Protein 2XT0 (pdb70)

CATH classification: 3.40.50.1820

Solvent-accessible surface area: 11614 Å² total; per-residue (Å²): 129,134,74,41,108,8,70,85,114,85,14,79,137,25,31,100,15,114,40,57,51,42,66,29,126,48,4,95,62,6,126,57,2,35,0,2,23,1,7,46,33,70,155,130,21,162,34,13,0,1,1,3,2,0,6,1,1,1,2,0,0,1,4,61,0,6,58,14,0,41,90,39,45,0,22,0,0,1,1,0,5,0,0,0,0,32,0,0,0,0,35,74,30,63,36,3,41,5,11,6,0,17,138,0,3,20,8,0,1,77,53,29,158,16,128,116,0,0,0,0,0,0,13,3,1,0,5,0,0,0,1,0,3,50,74,76,88,128,6,8,56,15,0,0,0,0,0,0,10,18,5,26,1,123,42,28,25,190,28,12,63,74,54,76,62,102,2,80,118,18,98,72,7,68,0,0,117,23,0,80,190,30,5,49,76,20,72,111,57,17,18,58,0,0,46,4,0,12,57,12,66,88,17,16,0,0,0,55,84,0,4,50,26,6,0,24,73,78,144,65,99,7,0,98,54,0,74,87,0,73,61,27,0,43,85,123,9,95,19,66,10,20,1,0,0,0,25,99,5,108,29,7,0,47,100,28,0,36,145,12,74,145,26,4,114,69,8,60,130,31,60,74,14,123,58,0,3,26,8,0,0,2,42,0,74,67,0,0,136,31,0,8,75,65,33,72,97

Organism: NCBI:txid391625

B-factor: mean 26.25, std 8.81, range [11.9, 73.29]

Radius of gyration: 17.37 Å; Cα contacts (8 Å, |Δi|>4): 646; chains: 1; bounding box: 40×44×45 Å

Nearest PDB structures (foldseek):
  2xt0-assembly1_A  TM=1.003E+00  e=7.692E-64  Plesiocystis pacifica
  6f9o-assembly1_A  TM=9.388E-01  e=4.481E-32  Psychrobacter cryohalolentis K5
  4mj3-assembly1_A  TM=9.230E-01  e=2.215E-32  Mycolicibacterium rhodesiae JS60
  3qit-assembly1_A  TM=7.338E-01  e=8.865E-17  Moorena producens 19L
  1xqx-assembly1_A  TM=6.276E-01  e=3.244E-12  Thermoplasma acidophilum

Foldseek 3Di:
DDWDFFDPVLQPPAPLPPFDWDWDADQVPRHPWIKIKGKDADLPFPAEEEEEEDAAAFQSLLSLLVVLQRVVRYIYIGIGFALHDRIIHHQALVCDALCSRLSVVVSVCVVSVQQAHAYEYAAVSCCNVLLVCLVRVRHYQEYEDELYALQQQAFLDPVLVVVLVVLLVCLWDQQLVVVVVFWPPQDPSNSSSSCSQDPTSSSRSNNSNRSVRRRRHNPGPSNVSSVSSLCCQQPPDDHHYAYEFEAAEPGSGDVNVVVVQNSGPPYDDYDYDPNHYSSRSSVCNVVSVVSVVSVVD

InterPro domains:
  IPR000073 Alpha/beta hydrolase fold-1 [PF00561] (48-282)
  IPR000073 Alpha/beta hydrolase fold-1 [PR00111] (73-88)
  IPR000073 Alpha/beta hydrolase fold-1 [PR00111] (119-132)
  IPR000073 Alpha/beta hydrolase fold-1 [PR00111] (133-146)
  IPR000073 Alpha/beta hydrolase fold-1 [PR00111] (241-255)
  IPR000639 Epoxide hydrolase-like [PR00412] (53-71)
  IPR000639 Epoxide hydrolase-like [PR00412] (73-88)
  IPR000639 Epoxide hydrolase-like [PR00412] (119-132)
  IPR000639 Epoxide hydrolase-like [PR00412] (239-255)
  IPR000639 Epoxide hydrolase-like [PR00412] (273-295)
  IPR029058 Alpha/Beta hydrolase fold [G3DSA:3.40.50.1820] (1-296)
  IPR029058 Alpha/Beta hydrolase fold [SSF53474] (15-292)
  IPR050266 AB hydrolase superfamily [PTHR43798] (40-281)

Secondary structure (DSSP, 8-state):
--EE---GGGGSS-TT--PPPEEE---TT-TT--EEEEEES-TT-S-EEEEE--TT--GGGGTTTHHHHHHTT-EEEEEPPTTSTTS-EES-GGG--HHHHHHHHHHHHHHHT--SEEEEE-HHHHHHHTTHHHH-TTSEEEEEEES----SSS-S-HHHHHHHHHHHT-TT--HHHHHHHHSTT--HHHHHHHHTT-SSGGG-HHHHHGGGGS--STTSTTHHHHHHHHHHHHHT--S-EEEEEETT-SSSSHHHHHHHHHHSTT--PPEEETT--SSGGGG-HHHHHHHHHHTT-

Structure (mmCIF, N/CA/C/O backbone):
data_2XT0
#
_entry.id   2XT0
#
_cell.length_a   47.262
_cell.length_b   108.501
_cell.length_c   67.312
_cell.angle_alpha   90.00
_cell.angle_beta   90.00
_cell.angle_gamma   90.00
#
_symmetry.space_group_name_H-M   'P 21 21 2'
#
loop_
_entity.id
_entity.type
_entity.pdbx_description
1 polymer 'HALOALKANE DEHALOGENASE'
2 non-polymer 'SULFATE ION'
3 water water
#
loop_
_atom_site.group_PDB
_atom_site.id
_atom_site.type_symbol
_atom_site.label_atom_id
_atom_site.label_alt_id
_atom_site.label_comp_id
_atom_site.label_asym_id
_atom_site.label_entity_id
_atom_site.label_seq_id
_atom_site.pdbx_PDB_ins_code
_atom_site.Cartn_x
_atom_site.Cartn_y
_atom_site.Cartn_z
_atom_site.occupancy
_atom_site.B_iso_or_equiv
_atom_site.auth_seq_id
_atom_site.auth_comp_id
_atom_site.auth_asym_id
_atom_site.auth_atom_id
_atom_site.pdbx_PDB_model_num
ATOM 1 N N . MET A 1 1 ? 50.246 17.806 32.458 1.00 35.61 1 MET A N 1
ATOM 2 C CA . MET A 1 1 ? 48.860 18.118 32.869 1.00 33.68 1 MET A CA 1
ATOM 3 C C . MET A 1 1 ? 48.715 19.617 32.884 1.00 31.70 1 MET A C 1
ATOM 4 O O . MET A 1 1 ? 49.378 20.258 33.668 1.00 32.03 1 MET A O 1
ATOM 9 N N . GLU A 1 2 ? 47.859 20.145 32.007 1.00 29.17 2 GLU A N 1
ATOM 10 C CA . GLU A 1 2 ? 47.518 21.558 31.957 1.00 27.12 2 GLU A CA 1
ATOM 11 C C . GLU A 1 2 ? 46.827 22.049 33.191 1.00 23.65 2 GLU A C 1
ATOM 12 O O . GLU A 1 2 ? 45.918 21.403 33.699 1.00 22.33 2 GLU A O 1
ATOM 18 N N . PHE A 1 3 ? 47.183 23.242 33.673 1.00 21.53 3 PHE A N 1
ATOM 19 C CA . PHE A 1 3 ? 46.467 23.793 34.802 1.00 19.00 3 PHE A CA 1
ATOM 20 C C . PHE A 1 3 ? 46.521 25.307 34.918 1.00 17.04 3 PHE A C 1
ATOM 21 O O . PHE A 1 3 ? 47.356 25.969 34.362 1.00 17.31 3 PHE A O 1
ATOM 29 N N . VAL A 1 4 ? 45.584 25.865 35.653 1.00 18.98 4 VAL A N 1
ATOM 30 C CA . VAL A 1 4 ? 45.635 27.310 35.953 1.00 18.15 4 VAL A CA 1
ATOM 31 C C . VAL A 1 4 ? 45.758 27.480 37.471 1.00 17.42 4 VAL A C 1
ATOM 32 O O . VAL A 1 4 ? 45.402 26.614 38.265 1.00 17.87 4 VAL A O 1
ATOM 36 N N . ARG A 1 5 ? 46.261 28.620 37.848 1.00 17.81 5 ARG A N 1
ATOM 37 C CA . ARG A 1 5 ? 46.409 29.049 39.173 1.00 17.63 5 ARG A CA 1
ATOM 38 C C . ARG A 1 5 ? 45.654 30.379 39.388 1.00 18.27 5 ARG A C 1
ATOM 39 O O . ARG A 1 5 ? 45.967 31.452 38.718 1.00 18.43 5 ARG A O 1
ATOM 47 N N . THR A 1 6 ? 44.766 30.382 40.380 1.00 16.50 6 THR A N 1
ATOM 48 C CA . THR A 1 6 ? 44.082 31.626 40.768 1.00 16.50 6 THR A CA 1
ATOM 49 C C . THR A 1 6 ? 44.979 32.718 41.367 1.00 18.75 6 THR A C 1
ATOM 50 O O . THR A 1 6 ? 45.743 32.416 42.294 1.00 15.39 6 THR A O 1
ATOM 54 N N . PRO A 1 7 ? 44.930 33.972 40.799 1.00 19.13 7 PRO A N 1
ATOM 55 C CA . PRO A 1 7 ? 45.696 35.064 41.364 1.00 22.42 7 PRO A CA 1
ATOM 56 C C . PRO A 1 7 ? 45.442 35.281 42.853 1.00 23.29 7 PRO A C 1
ATOM 57 O O . PRO A 1 7 ? 44.310 35.146 43.300 1.00 24.62 7 PRO A O 1
ATOM 61 N N . ASP A 1 8 ? 46.494 35.609 43.602 1.00 25.99 8 ASP A N 1
ATOM 62 C CA . ASP A 1 8 ? 46.420 35.820 45.052 1.00 26.85 8 ASP A CA 1
ATOM 63 C C . ASP A 1 8 ? 45.548 36.964 45.493 1.00 27.41 8 ASP A C 1
ATOM 64 O O . ASP A 1 8 ? 44.889 36.880 46.543 1.00 27.65 8 ASP A O 1
ATOM 69 N N . ASP A 1 9 ? 45.482 38.002 44.693 1.00 28.51 9 ASP A N 1
ATOM 70 C CA . ASP A 1 9 ? 44.574 39.124 44.978 1.00 29.37 9 ASP A CA 1
ATOM 71 C C . ASP A 1 9 ? 43.094 38.733 45.077 1.00 29.07 9 ASP A C 1
ATOM 72 O O . ASP A 1 9 ? 42.353 39.476 45.693 1.00 27.89 9 ASP A O 1
ATOM 77 N N . ARG A 1 10 ? 42.673 37.576 44.511 1.00 27.21 10 ARG A N 1
ATOM 78 C CA . ARG A 1 10 ? 41.280 37.120 44.684 1.00 26.57 10 ARG A CA 1
ATOM 79 C C . ARG A 1 10 ? 40.944 36.762 46.147 1.00 25.89 10 ARG A C 1
ATOM 80 O O . ARG A 1 10 ? 39.763 36.754 46.555 1.00 24.94 10 ARG A O 1
ATOM 88 N N . PHE A 1 11 ? 41.974 36.448 46.923 1.00 25.35 11 PHE A N 1
ATOM 89 C CA . PHE A 1 11 ? 41.818 35.918 48.268 1.00 25.22 11 PHE A CA 1
ATOM 90 C C . PHE A 1 11 ? 42.122 36.982 49.339 1.00 28.17 11 PHE A C 1
ATOM 91 O O . PHE A 1 11 ? 42.307 36.620 50.504 1.00 27.83 11 PHE A O 1
ATOM 99 N N . ALA A 1 12 ? 42.182 38.261 48.946 1.00 31.13 12 ALA A N 1
ATOM 100 C CA . ALA A 1 12 ? 42.512 39.367 49.874 1.00 34.13 12 ALA A CA 1
ATOM 101 C C . ALA A 1 12 ? 41.420 39.601 50.910 1.00 36.94 12 ALA A C 1
ATOM 102 O O . ALA A 1 12 ? 41.716 39.761 52.126 1.00 39.84 12 ALA A O 1
ATOM 104 N N . ASP A 1 13 ? 40.162 39.647 50.489 1.00 37.71 13 ASP A N 1
ATOM 105 C CA . ASP A 1 13 ? 39.177 40.355 51.347 1.00 41.38 13 ASP A CA 1
ATOM 106 C C . ASP A 1 13 ? 38.441 39.533 52.406 1.00 39.31 13 ASP A C 1
ATOM 107 O O . ASP A 1 13 ? 37.431 40.024 52.956 1.00 40.99 13 ASP A O 1
ATOM 112 N N . LEU A 1 14 ? 38.924 38.332 52.748 1.00 35.74 14 LEU A N 1
ATOM 113 C CA . LEU A 1 14 ? 37.948 37.310 53.061 1.00 32.71 14 LEU A CA 1
ATOM 114 C C . LEU A 1 14 ? 37.432 37.372 54.472 1.00 31.30 14 LEU A C 1
ATOM 115 O O . LEU A 1 14 ? 38.240 37.516 55.380 1.00 31.37 14 LEU A O 1
ATOM 120 N N . PRO A 1 15 ? 36.084 37.322 54.653 1.00 28.56 15 PRO A N 1
ATOM 121 C CA . PRO A 1 15 ? 35.477 37.393 56.004 1.00 29.39 15 PRO A CA 1
ATOM 122 C C . PRO A 1 15 ? 35.814 36.211 56.879 1.00 27.89 15 PRO A C 1
ATOM 123 O O . PRO A 1 15 ? 35.575 35.071 56.489 1.00 25.17 15 PRO A O 1
ATOM 127 N N . ASP A 1 16 ? 36.331 36.507 58.068 1.00 27.81 16 ASP A N 1
ATOM 128 C CA . ASP A 1 16 ? 36.590 35.514 59.094 1.00 27.66 16 ASP A CA 1
ATOM 129 C C . ASP A 1 16 ? 37.597 34.441 58.601 1.00 26.49 16 ASP A C 1
ATOM 130 O O . ASP A 1 16 ? 37.557 33.305 59.054 1.00 24.92 16 ASP A O 1
ATOM 135 N N . PHE A 1 17 ? 38.517 34.825 57.716 1.00 26.01 17 PHE A N 1
ATOM 136 C CA . PHE A 1 17 ? 39.429 33.868 57.153 1.00 26.61 17 PHE A CA 1
ATOM 137 C C . PHE A 1 17 ? 40.757 34.531 56.926 1.00 29.07 17 PHE A C 1
ATOM 138 O O . PHE A 1 17 ? 41.164 34.713 55.807 1.00 30.23 17 PHE A O 1
ATOM 146 N N . PRO A 1 18 ? 41.445 34.858 58.010 1.00 30.81 18 PRO A N 1
ATOM 147 C CA . PRO A 1 18 ? 42.709 35.552 57.952 1.00 31.98 18 PRO A CA 1
ATOM 148 C C . PRO A 1 18 ? 43.913 34.543 57.806 1.00 31.85 18 PRO A C 1
ATOM 149 O O . PRO A 1 18 ? 45.033 34.975 57.496 1.00 32.37 18 PRO A O 1
ATOM 153 N N . TYR A 1 19 ? 43.643 33.248 57.958 1.00 28.70 19 TYR A N 1
ATOM 154 C CA . TYR A 1 19 ? 44.639 32.167 57.964 1.00 27.09 19 TYR A CA 1
ATOM 155 C C . TYR A 1 19 ? 45.606 32.208 56.802 1.00 27.07 19 TYR A C 1
ATOM 156 O O . TYR A 1 19 ? 45.186 32.255 55.607 1.00 27.62 19 TYR A O 1
ATOM 165 N N . ALA A 1 20 ? 46.889 32.218 57.170 1.00 24.73 20 ALA A N 1
ATOM 166 C CA . ALA A 1 20 ? 48.007 32.154 56.234 1.00 25.50 20 ALA A CA 1
ATOM 167 C C . ALA A 1 20 ? 47.939 30.935 55.329 1.00 23.49 20 ALA A C 1
ATOM 168 O O . ALA A 1 20 ? 47.545 29.875 55.750 1.00 22.99 20 ALA A O 1
ATOM 170 N N . PRO A 1 21 ? 48.244 31.100 54.037 1.00 22.81 21 PRO A N 1
ATOM 171 C CA . PRO A 1 21 ? 48.261 29.919 53.180 1.00 20.63 21 PRO A CA 1
ATOM 172 C C . PRO A 1 21 ? 49.479 29.067 53.401 1.00 21.01 21 PRO A C 1
ATOM 173 O O . PRO A 1 21 ? 50.556 29.597 53.650 1.00 21.73 21 PRO A O 1
ATOM 177 N N . HIS A 1 22 ? 49.331 27.765 53.255 1.00 20.58 22 HIS A N 1
ATOM 178 C CA . HIS A 1 22 ? 50.473 26.860 53.308 1.00 21.21 22 HIS A CA 1
ATOM 179 C C . HIS A 1 22 ? 50.400 26.075 52.029 1.00 20.87 22 HIS A C 1
ATOM 180 O O . HIS A 1 22 ? 49.276 25.791 51.562 1.00 19.55 22 HIS A O 1
ATOM 187 N N . TYR A 1 23 ? 51.528 25.709 51.441 1.00 20.42 23 TYR A N 1
ATOM 188 C CA . TYR A 1 23 ? 51.469 24.958 50.158 1.00 21.38 23 TYR A CA 1
ATOM 189 C C . TYR A 1 23 ? 52.364 23.758 50.093 1.00 23.04 23 TYR A C 1
ATOM 190 O O . TYR A 1 23 ? 53.410 23.732 50.734 1.00 22.98 23 TYR A O 1
ATOM 199 N N . LEU A 1 24 ? 51.968 22.770 49.301 1.00 24.49 24 LEU A N 1
ATOM 200 C CA . LEU A 1 24 ? 52.768 21.569 49.051 1.00 25.88 24 LEU A CA 1
ATOM 201 C C . LEU A 1 24 ? 52.955 21.495 47.556 1.00 28.01 24 LEU A C 1
ATOM 202 O O . LEU A 1 24 ? 52.019 21.718 46.837 1.00 24.65 24 LEU A O 1
ATOM 207 N N . GLU A 1 25 ? 54.159 21.114 47.138 1.00 30.06 25 GLU A N 1
ATOM 208 C CA . GLU A 1 25 ? 54.538 20.939 45.756 1.00 32.47 25 GLU A CA 1
ATOM 209 C C . GLU A 1 25 ? 55.182 19.569 45.655 1.00 34.12 25 GLU A C 1
ATOM 210 O O . GLU A 1 25 ? 55.518 18.954 46.698 1.00 35.88 25 GLU A O 1
ATOM 216 N N . GLY A 1 26 ? 55.245 19.024 44.438 1.00 34.21 26 GLY A N 1
ATOM 217 C CA . GLY A 1 26 ? 55.916 17.761 44.199 1.00 35.49 26 GLY A CA 1
ATOM 218 C C . GLY A 1 26 ? 55.241 16.548 44.742 1.00 35.63 26 GLY A C 1
ATOM 219 O O . GLY A 1 26 ? 55.885 15.510 44.885 1.00 39.17 26 GLY A O 1
ATOM 220 N N . LEU A 1 27 ? 53.941 16.631 45.031 1.00 33.81 27 LEU A N 1
ATOM 221 C CA . LEU A 1 27 ? 53.225 15.457 45.476 1.00 33.50 27 LEU A CA 1
ATOM 222 C C . LEU A 1 27 ? 53.360 14.321 44.411 1.00 33.97 27 LEU A C 1
ATOM 223 O O . LEU A 1 27 ? 53.203 14.542 43.201 1.00 31.75 27 LEU A O 1
ATOM 228 N N . PRO A 1 28 ? 53.672 13.109 44.875 1.00 35.40 28 PRO A N 1
ATOM 229 C CA . PRO A 1 28 ? 53.904 12.006 43.928 1.00 36.46 28 PRO A CA 1
ATOM 230 C C . PRO A 1 28 ? 52.657 11.775 43.100 1.00 35.28 28 PRO A C 1
ATOM 231 O O . PRO A 1 28 ? 51.580 11.616 43.665 1.00 34.85 28 PRO A O 1
ATOM 235 N N . GLY A 1 29 ? 52.794 11.818 41.794 1.00 34.90 29 GLY A N 1
ATOM 236 C CA . GLY A 1 29 ? 51.672 11.654 40.904 1.00 34.36 29 GLY A CA 1
ATOM 237 C C . GLY A 1 29 ? 50.957 12.944 40.531 1.00 33.95 29 GLY A C 1
ATOM 238 O O . GLY A 1 29 ? 50.042 12.895 39.737 1.00 33.85 29 GLY A O 1
ATOM 239 N N . PHE A 1 30 ? 51.333 14.074 41.136 1.00 32.14 30 PHE A N 1
ATOM 240 C CA . PHE A 1 30 ? 50.812 15.389 40.802 1.00 31.40 30 PHE A CA 1
ATOM 241 C C . PHE A 1 30 ? 51.998 16.354 40.598 1.00 32.79 30 PHE A C 1
ATOM 242 O O . PHE A 1 30 ? 51.949 17.526 40.961 1.00 30.17 30 PHE A O 1
ATOM 250 N N . GLU A 1 31 ? 53.088 15.846 40.040 1.00 34.56 31 GLU A N 1
ATOM 251 C CA . GLU A 1 31 ? 54.283 16.677 39.873 1.00 36.26 31 GLU A CA 1
ATOM 252 C C . GLU A 1 31 ? 53.812 17.859 38.985 1.00 34.93 31 GLU A C 1
ATOM 253 O O . GLU A 1 31 ? 53.048 17.708 38.001 1.00 35.22 31 GLU A O 1
ATOM 259 N N . GLY A 1 32 ? 54.157 19.054 39.412 1.00 34.54 32 GLY A N 1
ATOM 260 C CA . GLY A 1 32 ? 53.738 20.262 38.677 1.00 32.57 32 GLY A CA 1
ATOM 261 C C . GLY A 1 32 ? 52.739 21.054 39.468 1.00 29.40 32 GLY A C 1
ATOM 262 O O . GLY A 1 32 ? 52.698 22.268 39.384 1.00 28.47 32 GLY A O 1
ATOM 263 N N . LEU A 1 33 ? 51.913 20.366 40.228 1.00 26.03 33 LEU A N 1
ATOM 264 C CA . LEU A 1 33 ? 50.777 21.038 40.848 1.00 24.93 33 LEU A CA 1
ATOM 265 C C . LEU A 1 33 ? 51.076 21.433 42.261 1.00 23.60 33 LEU A C 1
ATOM 266 O O . LEU A 1 33 ? 51.801 20.711 42.969 1.00 23.23 33 LEU A O 1
ATOM 271 N N . ARG A 1 34 ? 50.528 22.579 42.650 1.00 23.04 34 ARG A N 1
ATOM 272 C CA . ARG A 1 34 ? 50.639 23.102 44.020 1.00 22.25 34 ARG A CA 1
ATOM 273 C C . ARG A 1 34 ? 49.293 22.979 44.742 1.00 21.70 34 ARG A C 1
ATOM 274 O O . ARG A 1 34 ? 48.244 23.407 44.218 1.00 20.36 34 ARG A O 1
ATOM 282 N N . MET A 1 35 ? 49.327 22.402 45.935 1.00 18.74 35 MET A N 1
ATOM 283 C CA . MET A 1 35 ? 48.145 22.292 46.788 1.00 19.83 35 MET A CA 1
ATOM 284 C C . MET A 1 35 ? 48.175 23.258 47.987 1.00 18.88 35 MET A C 1
ATOM 285 O O . MET A 1 35 ? 49.215 23.361 48.669 1.00 20.85 35 MET A O 1
ATOM 290 N N . HIS A 1 36 ? 47.09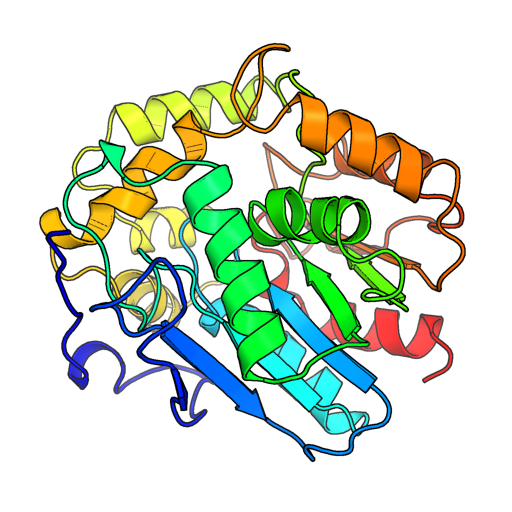6 24.000 48.190 1.00 19.62 36 HIS A N 1
ATOM 291 C CA . HIS A 1 36 ? 46.974 24.893 49.324 1.00 19.72 36 HIS A CA 1
ATOM 292 C C . HIS A 1 36 ? 46.275 24.101 50.499 1.00 19.06 36 HIS A C 1
ATOM 293 O O . HIS A 1 36 ? 45.333 23.310 50.283 1.00 16.65 36 HIS A O 1
ATOM 300 N N . TYR A 1 37 ? 46.680 24.442 51.717 1.00 18.32 37 TYR A N 1
ATOM 301 C CA . TYR A 1 37 ? 45.984 24.016 52.939 1.00 18.29 37 TYR A CA 1
ATOM 302 C C . TYR A 1 37 ? 46.091 25.052 54.102 1.00 18.61 37 TYR A C 1
ATOM 303 O O . TYR A 1 37 ? 47.071 25.750 54.229 1.00 19.84 37 TYR A O 1
ATOM 312 N N . VAL A 1 38 ? 45.049 25.096 54.905 1.00 18.12 38 VAL A N 1
ATOM 313 C CA . VAL A 1 38 ? 45.017 25.765 56.216 1.00 17.46 38 VAL A CA 1
ATOM 314 C C . VAL A 1 38 ? 45.660 24.797 57.214 1.00 18.18 38 VAL A C 1
ATOM 315 O O . VAL A 1 38 ? 45.448 23.533 57.180 1.00 20.48 38 VAL A O 1
ATOM 319 N N . ASP A 1 39 ? 46.497 25.372 58.057 1.00 18.36 39 ASP A N 1
ATOM 320 C CA . ASP A 1 39 ? 47.190 24.686 59.162 1.00 19.17 39 ASP A CA 1
ATOM 321 C C . ASP A 1 39 ? 47.287 25.649 60.316 1.00 18.87 39 ASP A C 1
ATOM 322 O O . ASP A 1 39 ? 48.089 26.582 60.293 1.00 20.18 39 ASP A O 1
ATOM 327 N N . GLU A 1 40 ? 46.500 25.372 61.347 1.00 18.02 40 GLU A N 1
ATOM 328 C CA . GLU A 1 40 ? 46.447 26.182 62.514 1.00 19.36 40 GLU A CA 1
ATOM 329 C C . GLU A 1 40 ? 46.515 25.340 63.759 1.00 19.76 40 GLU A C 1
ATOM 330 O O . GLU A 1 40 ? 46.085 24.184 63.765 1.00 19.18 40 GLU A O 1
ATOM 336 N N . GLY A 1 41 ? 47.017 25.946 64.826 1.00 19.97 41 GLY A N 1
ATOM 337 C CA . GLY A 1 41 ? 47.185 25.270 66.101 1.00 20.44 41 GLY A CA 1
ATOM 338 C C . GLY A 1 41 ? 48.552 24.647 66.266 1.00 21.97 41 GLY A C 1
ATOM 339 O O . GLY A 1 41 ? 49.349 24.621 65.328 1.00 20.43 41 GLY A O 1
ATOM 340 N N . PRO A 1 42 ? 48.830 24.155 67.470 1.00 23.81 42 PRO A N 1
ATOM 341 C CA . PRO A 1 42 ? 50.154 23.588 67.712 1.00 26.54 42 PRO A CA 1
ATOM 342 C C . PRO A 1 42 ? 50.323 22.323 66.873 1.00 26.14 42 PRO A C 1
ATOM 343 O O . PRO A 1 42 ? 49.373 21.552 66.694 1.00 26.01 42 PRO A O 1
ATOM 347 N N . ARG A 1 43 ? 51.521 22.123 66.341 1.00 28.71 43 ARG A N 1
ATOM 348 C CA . ARG A 1 43 ? 51.748 20.965 65.466 1.00 28.47 43 ARG A CA 1
ATOM 349 C C . ARG A 1 43 ? 52.086 19.700 66.247 1.00 28.77 43 ARG A C 1
ATO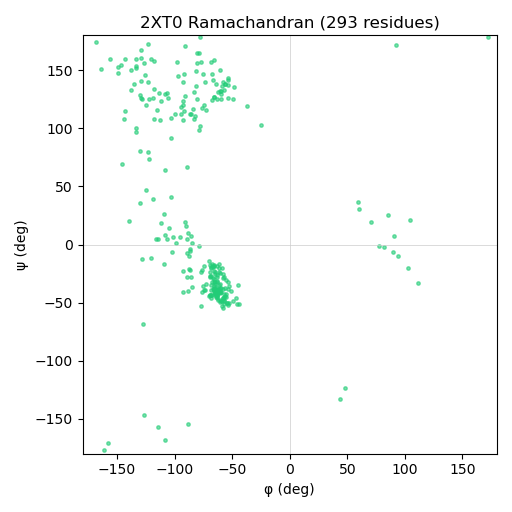M 350 O O . ARG A 1 43 ? 52.221 18.673 65.651 1.00 30.31 43 ARG A O 1
ATOM 358 N N . ASP A 1 44 ? 52.120 19.765 67.560 1.00 29.18 44 ASP A N 1
ATOM 359 C CA . ASP A 1 44 ? 52.104 18.526 68.392 1.00 30.23 44 ASP A CA 1
ATOM 360 C C . ASP A 1 44 ? 50.777 18.332 69.146 1.00 29.26 44 ASP A C 1
ATOM 361 O O . ASP A 1 44 ? 50.720 17.740 70.186 1.00 29.23 44 ASP A O 1
ATOM 366 N N . ALA A 1 45 ? 49.717 18.883 68.624 1.00 27.21 45 ALA A N 1
ATOM 367 C CA . ALA A 1 45 ? 48.428 18.740 69.258 1.00 27.70 45 ALA A CA 1
ATOM 368 C C . ALA A 1 45 ? 48.088 17.270 69.509 1.00 27.85 45 ALA A C 1
ATOM 369 O O . ALA A 1 45 ? 48.292 16.411 68.646 1.00 28.25 45 ALA A O 1
ATOM 371 N N . GLU A 1 46 ? 47.441 17.018 70.629 1.00 28.79 46 GLU A N 1
ATOM 372 C CA . GLU A 1 46 ? 46.853 15.674 70.886 1.00 29.67 46 GLU A CA 1
ATOM 373 C C . GLU A 1 46 ? 45.860 15.237 69.771 1.00 27.44 46 GLU A C 1
ATOM 374 O O . GLU A 1 46 ? 45.814 14.055 69.380 1.00 25.96 46 GLU A O 1
ATOM 380 N N . HIS A 1 47 ? 45.097 16.195 69.251 1.00 24.55 47 HIS A N 1
ATOM 381 C CA . HIS A 1 47 ? 44.046 15.964 68.278 1.00 21.75 47 HIS A CA 1
ATOM 382 C C . HIS A 1 47 ? 44.229 16.900 67.111 1.00 21.66 47 HIS A C 1
ATOM 383 O O . HIS A 1 47 ? 44.409 18.102 67.315 1.00 21.23 47 HIS A O 1
ATOM 390 N N . THR A 1 48 ? 44.274 16.321 65.904 1.00 20.11 48 THR A N 1
ATOM 391 C CA . THR A 1 48 ? 44.382 17.060 64.653 1.00 21.02 48 THR A CA 1
ATOM 392 C C . THR A 1 48 ? 43.065 16.856 63.949 1.00 20.07 48 THR A C 1
ATOM 393 O O . THR A 1 48 ? 42.636 15.712 63.761 1.00 22.07 48 THR A O 1
ATOM 397 N N . PHE A 1 49 ? 42.378 17.933 63.606 1.00 18.74 49 PHE A N 1
ATOM 398 C CA . PHE A 1 49 ? 41.125 17.815 62.916 1.00 17.97 49 PHE A CA 1
ATOM 399 C C . PHE A 1 49 ? 41.403 18.056 61.449 1.00 19.01 49 PHE A C 1
ATOM 400 O O . PHE A 1 49 ? 41.746 19.208 61.027 1.00 17.86 49 PHE A O 1
ATOM 408 N N . LEU A 1 50 ? 41.235 16.992 60.672 1.00 19.49 50 LEU A N 1
ATOM 409 C CA . LEU A 1 50 ? 41.392 17.001 59.228 1.00 20.28 50 LEU A CA 1
ATOM 410 C C . LEU A 1 50 ? 40.015 17.278 58.611 1.00 18.69 50 LEU A C 1
ATOM 411 O O . LEU A 1 50 ? 39.139 16.415 58.640 1.00 18.70 50 LEU A O 1
ATOM 416 N N . CYS A 1 51 ? 39.862 18.499 58.092 1.00 17.99 51 CYS A N 1
ATOM 417 C CA . CYS A 1 51 ? 38.626 19.063 57.577 1.00 16.83 51 CYS A CA 1
ATOM 418 C C . CYS A 1 51 ? 38.651 19.040 56.076 1.00 17.52 51 CYS A C 1
ATOM 419 O O . CYS A 1 51 ? 39.462 19.751 55.452 1.00 17.97 51 CYS A O 1
ATOM 422 N N . LEU A 1 52 ? 37.823 18.142 55.505 1.00 17.52 52 LEU A N 1
ATOM 423 C CA . LEU A 1 52 ? 37.788 17.924 54.061 1.00 16.98 52 LEU A CA 1
ATOM 424 C C . LEU A 1 52 ? 36.547 18.545 53.515 1.00 17.90 52 LEU A C 1
ATOM 425 O O . LEU A 1 52 ? 35.406 18.221 53.978 1.00 17.90 52 LEU A O 1
ATOM 430 N N . HIS A 1 53 ? 36.731 19.403 52.509 1.00 16.62 53 HIS A N 1
ATOM 431 C CA . HIS A 1 53 ? 35.625 20.024 51.840 1.00 15.18 53 HIS A CA 1
ATOM 432 C C . HIS A 1 53 ? 35.159 19.204 50.636 1.00 15.71 53 HIS A C 1
ATOM 433 O O . HIS A 1 53 ? 35.821 18.282 50.180 1.00 15.04 53 HIS A O 1
ATOM 440 N N . GLY A 1 54 ? 34.027 19.631 50.102 1.00 15.25 54 GLY A N 1
ATOM 441 C CA . GLY A 1 54 ? 33.454 19.066 48.881 1.00 16.59 54 GLY A CA 1
ATOM 442 C C . GLY A 1 54 ? 33.125 20.059 47.779 1.00 16.49 54 GLY A C 1
ATOM 443 O O . GLY A 1 54 ? 33.873 21.067 47.550 1.00 16.15 54 GLY A O 1
ATOM 444 N N . GL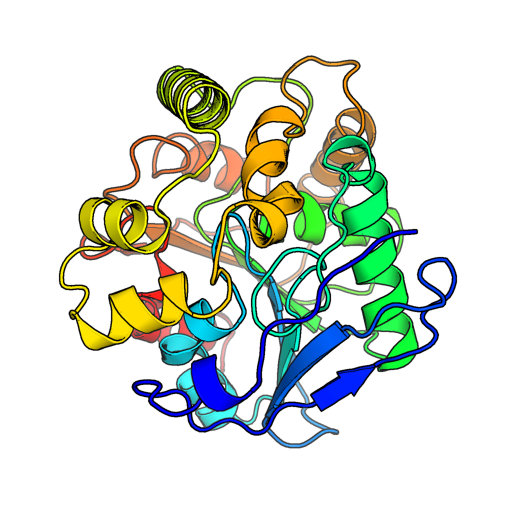U A 1 55 ? 32.053 19.736 47.056 1.00 16.50 55 GLU A N 1
ATOM 445 C CA . GLU A 1 55 ? 31.643 20.460 45.878 1.00 17.79 55 GLU A CA 1
ATOM 446 C C . GLU A 1 55 ? 30.660 21.626 46.086 1.00 18.63 55 GLU A C 1
ATOM 447 O O . GLU A 1 55 ? 29.573 21.433 46.664 1.00 20.21 55 GLU A O 1
ATOM 453 N N . PRO A 1 56 ? 30.974 22.827 45.562 1.00 18.04 56 PRO A N 1
ATOM 454 C CA . PRO A 1 56 ? 32.154 23.433 44.978 1.00 17.94 56 PRO A CA 1
ATOM 455 C C . PRO A 1 56 ? 32.727 24.477 45.951 1.00 17.88 56 PRO A C 1
ATOM 456 O O . PRO A 1 56 ? 32.727 25.711 45.674 1.00 18.32 56 PRO A O 1
ATOM 460 N N . SER A 1 57 ? 33.168 23.989 47.112 1.00 17.19 57 SER A N 1
ATOM 461 C CA . SER A 1 57 ? 33.615 24.798 48.198 1.00 16.43 57 SER A CA 1
ATOM 462 C C . SER A 1 57 ? 35.130 24.659 48.323 1.00 16.21 57 SER A C 1
ATOM 463 O O . SER A 1 57 ? 35.783 24.266 47.382 1.00 17.22 57 SER A O 1
ATOM 466 N N . TRP A 1 58 ? 35.686 25.152 49.446 1.00 17.52 58 TRP A N 1
ATOM 467 C CA . TRP A 1 58 ? 37.075 24.988 49.775 1.00 16.81 58 TRP A CA 1
ATOM 468 C C . TRP A 1 58 ? 37.229 25.153 51.285 1.00 17.56 58 TRP A C 1
ATOM 469 O O . TRP A 1 58 ? 36.259 25.171 51.978 1.00 16.36 58 TRP A O 1
ATOM 480 N N . SER A 1 59 ? 38.468 25.222 51.778 1.00 18.90 59 SER A N 1
ATOM 481 C CA . SER A 1 59 ? 38.775 25.269 53.250 1.00 18.52 59 SER A CA 1
ATOM 482 C C . SER A 1 59 ? 38.094 26.450 53.940 1.00 18.98 59 SER A C 1
ATOM 483 O O . SER A 1 59 ? 37.756 26.346 55.121 1.00 19.01 59 SER A O 1
ATOM 486 N N . PHE A 1 60 ? 37.806 27.509 53.188 1.00 18.07 60 PHE A N 1
ATOM 487 C CA . PHE A 1 60 ? 36.972 28.625 53.636 1.00 19.24 60 PHE A CA 1
ATOM 488 C C . PHE A 1 60 ? 35.721 28.171 54.346 1.00 18.54 60 PHE A C 1
ATOM 489 O O . PHE A 1 60 ? 35.279 28.822 55.340 1.00 19.68 60 PHE A O 1
ATOM 497 N N . LEU A 1 61 ? 35.164 27.044 53.905 1.00 19.59 61 LEU A N 1
ATOM 498 C CA . LEU A 1 61 ? 33.893 26.550 54.461 1.00 17.93 61 LEU A CA 1
ATOM 499 C C . LEU A 1 61 ? 34.029 26.107 55.964 1.00 18.19 61 LEU A C 1
ATOM 500 O O . LEU A 1 61 ? 33.048 25.984 56.678 1.00 17.33 61 LEU A O 1
ATOM 505 N N . TYR A 1 62 ? 35.249 25.862 56.408 1.00 19.05 62 TYR A N 1
ATOM 506 C CA . TYR A 1 62 ? 35.526 25.366 57.788 1.00 18.52 62 TYR A CA 1
ATOM 507 C C . TYR A 1 62 ? 35.864 26.502 58.726 1.00 19.60 62 TYR A C 1
ATOM 508 O O . TYR A 1 62 ? 36.246 26.271 59.843 1.00 19.89 62 TYR A O 1
ATOM 517 N N . ARG A 1 63 ? 35.748 27.755 58.258 1.00 19.11 63 ARG A N 1
ATOM 518 C CA . ARG A 1 63 ? 36.175 28.878 59.034 1.00 19.44 63 ARG A CA 1
ATOM 519 C C . ARG A 1 63 ? 35.372 29.138 60.339 1.00 21.24 63 ARG A C 1
ATOM 520 O O . ARG A 1 63 ? 35.851 29.875 61.207 1.00 20.91 63 ARG A O 1
ATOM 528 N N . LYS A 1 64 ? 34.155 28.598 60.481 1.00 21.52 64 LYS A N 1
ATOM 529 C CA . LYS A 1 64 ? 33.397 28.813 61.724 1.00 22.76 64 LYS A CA 1
ATOM 530 C C . LYS A 1 64 ? 33.635 27.701 62.720 1.00 21.35 64 LYS A C 1
ATOM 531 O O . LYS A 1 64 ? 33.468 27.907 63.922 1.00 22.82 64 LYS A O 1
ATOM 537 N N . MET A 1 65 ? 34.048 26.548 62.205 1.00 20.10 65 MET A N 1
ATOM 538 C CA . MET A 1 65 ? 34.324 25.384 63.006 1.00 18.75 65 MET A CA 1
ATOM 539 C C . MET A 1 65 ? 35.761 25.353 63.499 1.00 19.66 65 MET A C 1
ATOM 540 O O . MET A 1 65 ? 36.042 25.012 64.658 1.00 18.09 65 MET A O 1
ATOM 545 N N . LEU A 1 66 ? 36.668 25.756 62.626 1.00 19.04 66 LEU A N 1
ATOM 546 C CA . LEU A 1 66 ? 38.081 25.838 62.991 1.00 20.22 66 LEU A CA 1
ATOM 547 C C . LEU A 1 66 ? 38.439 26.503 64.369 1.00 21.02 66 LEU A C 1
ATOM 548 O O . LEU A 1 66 ? 39.160 25.877 65.137 1.00 19.59 66 LEU A O 1
ATOM 553 N N . PRO A 1 67 ? 37.927 27.730 64.681 1.00 21.11 67 PRO A N 1
ATOM 554 C CA . PRO A 1 67 ? 38.276 28.352 65.957 1.00 22.14 67 PRO A CA 1
ATOM 555 C C . PRO A 1 67 ? 37.743 27.629 67.182 1.00 23.15 67 PRO A C 1
ATOM 556 O O . PRO A 1 67 ? 38.289 27.797 68.296 1.00 21.24 67 PRO A O 1
ATOM 560 N N . VAL A 1 68 ? 36.730 26.776 67.005 1.00 21.87 68 VAL A N 1
ATOM 561 C CA . VAL A 1 68 ? 36.255 26.010 68.144 1.00 20.66 68 VAL A CA 1
ATOM 562 C C . VAL A 1 68 ? 37.259 24.874 68.427 1.00 22.26 68 VAL A C 1
ATOM 563 O O . VAL A 1 68 ? 37.558 24.582 69.627 1.00 20.77 68 VAL A O 1
ATOM 567 N N . PHE A 1 69 ? 37.751 24.253 67.337 1.00 20.66 69 PHE A N 1
ATOM 568 C CA . PHE A 1 69 ? 38.776 23.191 67.347 1.00 20.89 69 PHE A CA 1
ATOM 569 C C . PHE A 1 69 ? 40.096 23.675 67.921 1.00 20.41 69 PHE A C 1
ATOM 570 O O . PHE A 1 69 ? 40.633 23.048 68.835 1.00 21.29 69 PHE A O 1
ATOM 578 N N . THR A 1 70 ? 40.569 24.826 67.467 1.00 20.85 70 THR A N 1
ATOM 579 C CA . THR A 1 70 ? 41.793 25.435 68.040 1.00 20.49 70 THR A CA 1
ATOM 580 C C . THR A 1 70 ? 41.575 25.905 69.446 1.00 20.85 70 THR A C 1
ATOM 581 O O . THR A 1 70 ? 42.485 25.766 70.309 1.00 20.69 70 THR A O 1
ATOM 585 N N . ALA A 1 71 ? 40.404 26.473 69.743 1.00 21.98 71 ALA A N 1
ATOM 586 C CA . ALA A 1 71 ? 40.094 26.854 71.165 1.00 22.46 71 ALA A CA 1
ATOM 587 C C . ALA A 1 71 ? 40.271 25.669 72.168 1.00 23.92 71 ALA A C 1
ATOM 588 O O . ALA A 1 71 ? 40.553 25.885 73.331 1.00 22.38 71 ALA A O 1
ATOM 590 N N . ALA A 1 72 ? 39.992 24.463 71.679 1.00 23.93 72 ALA A N 1
ATOM 591 C CA . ALA A 1 72 ? 40.070 23.222 72.448 1.00 26.03 72 ALA A CA 1
ATOM 592 C C . ALA A 1 72 ? 41.466 22.626 72.459 1.00 25.94 72 ALA A C 1
ATOM 593 O O . ALA A 1 72 ? 41.634 21.491 72.933 1.00 26.51 72 ALA A O 1
ATOM 595 N N . GLY A 1 73 ? 42.446 23.344 71.929 1.00 24.44 73 GLY A N 1
ATOM 596 C CA . GLY A 1 73 ? 43.834 22.848 71.914 1.00 24.42 73 GLY A CA 1
ATOM 597 C C . GLY A 1 73 ? 44.208 22.059 70.693 1.00 23.84 73 GLY A C 1
ATOM 598 O O . GLY A 1 73 ? 45.285 21.475 70.636 1.00 25.68 73 GLY A O 1
ATOM 599 N N . GLY A 1 74 ? 43.310 22.038 69.713 1.00 22.11 74 GLY A N 1
ATOM 600 C CA . GLY A 1 74 ? 43.480 21.277 68.512 1.00 22.53 74 GLY A CA 1
ATOM 601 C C . GLY A 1 74 ? 44.354 21.889 67.453 1.00 21.41 74 GLY A C 1
ATOM 602 O O . GLY A 1 74 ? 44.546 23.103 67.432 1.00 22.37 74 GLY A O 1
ATOM 603 N N . ARG A 1 75 ? 44.906 21.017 66.600 1.00 21.03 75 ARG A N 1
ATOM 604 C CA . ARG A 1 75 ? 45.431 21.424 65.311 1.00 20.34 75 ARG A CA 1
ATOM 605 C C . ARG A 1 75 ? 44.290 21.245 64.280 1.00 20.28 75 ARG A C 1
ATOM 606 O O . ARG A 1 75 ? 43.504 20.288 64.412 1.00 19.81 75 ARG A O 1
ATOM 614 N N . VAL A 1 76 ? 44.161 22.200 63.348 1.00 18.50 76 VAL A N 1
ATOM 615 C CA . VAL A 1 76 ? 43.247 22.090 62.256 1.00 17.17 76 VAL A CA 1
ATOM 616 C C . VAL A 1 76 ? 44.005 22.108 60.954 1.00 18.13 76 VAL A C 1
ATOM 617 O O . VAL A 1 76 ? 44.771 23.034 60.692 1.00 17.72 76 VAL A O 1
ATOM 621 N N . VAL A 1 77 ? 43.764 21.086 60.117 1.00 17.55 77 VAL A N 1
ATOM 622 C CA . VAL A 1 77 ? 44.409 20.977 58.805 1.00 18.49 77 VAL A CA 1
ATOM 623 C C . VAL A 1 77 ? 43.306 20.846 57.799 1.00 18.07 77 VAL A C 1
ATOM 624 O O . VAL A 1 77 ? 42.482 19.879 57.877 1.00 17.84 77 VAL A O 1
ATOM 628 N N . ALA A 1 78 ? 43.249 21.791 56.856 1.00 18.03 78 ALA A N 1
ATOM 629 C CA . ALA A 1 78 ? 42.184 21.821 55.848 1.00 17.33 78 ALA A CA 1
ATOM 630 C C . ALA A 1 78 ? 42.692 22.040 54.423 1.00 17.10 78 ALA A C 1
ATOM 631 O O . ALA A 1 78 ? 42.952 23.161 54.047 1.00 18.19 78 ALA A O 1
ATOM 633 N N . PRO A 1 79 ? 42.869 20.964 53.626 1.00 16.28 79 PRO A N 1
ATOM 634 C CA . PRO A 1 79 ? 43.367 21.089 52.287 1.00 16.79 79 PRO A CA 1
ATOM 635 C C . PRO A 1 79 ? 42.260 21.488 51.317 1.00 17.06 79 PRO A C 1
ATOM 636 O O . PRO A 1 79 ? 41.069 21.143 51.490 1.00 17.57 79 PRO A O 1
ATOM 640 N N . ASP A 1 80 ? 42.683 22.216 50.278 1.00 17.42 80 ASP A N 1
ATOM 641 C CA . ASP A 1 80 ? 41.862 22.516 49.094 1.00 16.56 80 ASP A CA 1
ATOM 642 C C . ASP A 1 80 ? 42.180 21.459 48.018 1.00 17.30 80 ASP A C 1
ATOM 643 O O . ASP A 1 80 ? 43.337 21.297 47.571 1.00 17.84 80 ASP A O 1
ATOM 648 N N . LEU A 1 81 ? 41.178 20.685 47.620 1.00 16.82 81 LEU A N 1
ATOM 649 C CA . LEU A 1 81 ? 41.403 19.702 46.556 1.00 16.14 81 LEU A CA 1
ATOM 650 C C . LEU A 1 81 ? 41.846 20.445 45.286 1.00 15.45 81 LEU A C 1
ATOM 651 O O . LEU A 1 81 ? 41.465 21.625 45.067 1.00 16.11 81 LEU A O 1
ATOM 656 N N . PHE A 1 82 ? 42.633 19.788 44.465 1.00 15.69 82 PHE A N 1
ATOM 657 C CA . PHE A 1 82 ? 42.915 20.306 43.142 1.00 16.90 82 PHE A CA 1
ATOM 658 C C . PHE A 1 82 ? 41.623 20.601 42.399 1.00 16.20 82 PHE A C 1
ATOM 659 O O . PHE A 1 82 ? 40.709 19.800 42.476 1.00 13.90 82 PHE A O 1
ATOM 667 N N . GLY A 1 83 ? 41.558 21.761 41.699 1.00 16.05 83 GLY A N 1
ATOM 668 C CA . GLY A 1 83 ? 40.310 22.276 41.145 1.00 13.47 83 GLY A CA 1
ATOM 669 C C . GLY A 1 83 ? 39.569 23.249 42.012 1.00 16.05 83 GLY A C 1
ATOM 670 O O . GLY A 1 83 ? 38.640 23.889 41.534 1.00 16.39 83 GLY A O 1
ATOM 671 N N . PHE A 1 84 ? 40.006 23.396 43.269 1.00 16.70 84 PHE A N 1
ATOM 672 C CA . PHE A 1 84 ? 39.297 24.212 44.297 1.00 15.88 84 PHE A CA 1
ATOM 673 C C . PHE A 1 84 ? 40.164 25.183 45.144 1.00 15.48 84 PHE A C 1
ATOM 674 O O . PHE A 1 84 ? 41.392 24.995 45.330 1.00 18.15 84 PHE A O 1
ATOM 682 N N . GLY A 1 85 ? 39.509 26.186 45.733 1.00 16.36 85 GLY A N 1
ATOM 683 C CA . GLY A 1 85 ? 40.161 27.146 46.597 1.00 17.90 85 GLY A CA 1
ATOM 684 C C . GLY A 1 85 ? 41.449 27.737 46.050 1.00 17.02 85 GLY A C 1
ATOM 685 O O . GLY A 1 85 ? 41.467 28.283 44.947 1.00 19.51 85 GLY A O 1
ATOM 686 N N . ARG A 1 86 ? 42.525 27.600 46.810 1.00 18.26 86 ARG A N 1
ATOM 687 C CA . ARG A 1 86 ? 43.793 28.212 46.408 1.00 18.67 86 ARG A CA 1
ATOM 688 C C . ARG A 1 86 ? 44.726 27.150 45.802 1.00 18.22 86 ARG A C 1
ATOM 689 O O . ARG A 1 86 ? 45.859 27.459 45.464 1.00 17.86 86 ARG A O 1
ATOM 697 N N . SER A 1 87 ? 44.221 25.924 45.615 1.00 17.38 87 SER A N 1
ATOM 698 C CA . SER A 1 87 ? 45.017 24.880 44.982 1.00 18.15 87 SER A CA 1
ATOM 699 C C . SER A 1 87 ? 45.056 25.113 43.488 1.00 17.59 87 SER A C 1
ATOM 700 O O . SER A 1 87 ? 44.154 25.737 42.955 1.00 17.94 87 SER A O 1
ATOM 703 N N . ASP A 1 88 ? 46.058 24.584 42.799 1.00 18.35 88 ASP A N 1
ATOM 704 C CA . ASP A 1 88 ? 46.042 24.647 41.301 1.00 18.15 88 ASP A CA 1
ATOM 705 C C . ASP A 1 88 ? 44.900 23.829 40.738 1.00 17.93 88 ASP A C 1
ATOM 706 O O . ASP A 1 88 ? 44.328 22.975 41.416 1.00 17.75 88 ASP A O 1
ATOM 711 N N . LYS A 1 89 ? 44.502 24.140 39.515 1.00 18.58 89 LYS A N 1
ATOM 712 C CA . LYS A 1 89 ? 43.282 23.657 38.943 1.00 17.53 89 LYS A CA 1
ATOM 713 C C . LYS A 1 89 ? 43.517 23.134 37.506 1.00 18.13 89 LYS A C 1
ATOM 714 O O . LYS A 1 89 ? 43.657 23.905 36.583 1.00 16.94 89 LYS A O 1
ATOM 720 N N . PRO A 1 90 ? 43.631 21.817 37.346 1.00 18.18 90 PRO A N 1
ATOM 721 C CA . PRO A 1 90 ? 43.623 21.242 35.990 1.00 18.88 90 PRO A CA 1
ATOM 722 C C . PRO A 1 90 ? 42.448 21.787 35.142 1.00 19.79 90 PRO A C 1
ATOM 723 O O . PRO A 1 90 ? 41.348 21.904 35.652 1.00 20.99 90 PRO A O 1
ATOM 727 N N . THR A 1 91 ? 42.736 22.134 33.907 1.00 20.58 91 THR A N 1
ATOM 728 C CA . THR A 1 91 ? 41.774 22.694 32.950 1.00 21.27 91 THR A CA 1
ATOM 729 C C . THR A 1 91 ? 40.985 21.683 32.137 1.00 22.07 91 THR A C 1
ATOM 730 O O . THR A 1 91 ? 39.926 22.001 31.585 1.00 23.45 91 THR A O 1
ATOM 734 N N . ASP A 1 92 ? 41.492 20.476 32.029 1.00 22.82 92 ASP A N 1
ATOM 735 C CA . ASP A 1 92 ? 40.814 19.438 31.262 1.00 23.37 92 ASP A CA 1
ATOM 736 C C . ASP A 1 92 ? 39.911 18.665 32.210 1.00 21.13 92 ASP A C 1
ATOM 737 O O . ASP A 1 92 ? 40.377 18.032 33.129 1.00 21.29 92 ASP A O 1
ATOM 742 N N . ASP A 1 93 ? 38.605 18.733 32.006 1.00 21.44 93 ASP A N 1
ATOM 743 C CA . ASP A 1 93 ? 37.632 18.095 32.887 1.00 20.00 93 ASP A CA 1
ATOM 744 C C . ASP A 1 93 ? 37.877 16.614 33.063 1.00 20.39 93 ASP A C 1
ATOM 745 O O . ASP A 1 93 ? 37.580 16.100 34.123 1.00 20.73 93 ASP A O 1
ATOM 750 N N . ALA A 1 94 ? 38.441 15.937 32.046 1.00 20.47 94 ALA A N 1
ATOM 751 C CA . ALA A 1 94 ? 38.602 14.494 32.072 1.00 21.60 94 ALA A CA 1
ATOM 752 C C . ALA A 1 94 ? 39.653 14.064 33.089 1.00 22.72 94 ALA A C 1
ATOM 753 O O . ALA A 1 94 ? 39.626 12.893 33.517 1.00 22.75 94 ALA A O 1
ATOM 755 N N . VAL A 1 95 ? 40.483 14.983 33.611 1.00 21.28 95 VAL A N 1
ATOM 756 C CA . VAL A 1 95 ? 41.462 14.519 34.592 1.00 22.27 95 VAL A CA 1
ATOM 757 C C . VAL A 1 95 ? 40.835 14.241 35.991 1.00 21.74 95 VAL A C 1
ATOM 758 O O . VAL A 1 95 ? 41.381 13.529 36.809 1.00 20.62 95 VAL A O 1
ATOM 762 N N . TYR A 1 96 ? 39.693 14.839 36.268 1.00 19.79 96 TYR A N 1
ATOM 763 C CA . TYR A 1 96 ? 39.065 14.709 37.548 1.00 19.14 96 TYR A CA 1
ATOM 764 C C . TYR A 1 96 ? 38.243 13.416 37.604 1.00 19.94 96 TYR A C 1
ATOM 765 O O . TYR A 1 96 ? 37.197 13.258 36.916 1.00 19.78 96 TYR A O 1
ATOM 774 N N . THR A 1 97 ? 38.794 12.485 38.383 1.00 19.01 97 THR A N 1
ATOM 775 C CA . THR A 1 97 ? 38.225 11.196 38.649 1.00 19.43 97 THR A CA 1
ATOM 776 C C . THR A 1 97 ? 38.199 10.977 40.163 1.00 19.49 97 THR A C 1
ATOM 777 O O . THR A 1 97 ? 38.868 11.684 40.986 1.00 19.27 97 THR A O 1
ATOM 781 N N . PHE A 1 98 ? 37.465 9.941 40.574 1.00 18.98 98 PHE A N 1
ATOM 782 C CA . PHE A 1 98 ? 37.479 9.565 41.998 1.00 18.68 98 PHE A CA 1
ATOM 783 C C . PHE A 1 98 ? 38.901 9.307 42.484 1.00 19.02 98 PHE A C 1
ATOM 784 O O . PHE A 1 98 ? 39.293 9.772 43.543 1.00 20.06 98 PHE A O 1
ATOM 792 N N . GLY A 1 99 ? 39.672 8.560 41.687 1.00 21.97 99 GLY A N 1
ATOM 793 C CA . GLY A 1 99 ? 41.068 8.226 42.034 1.00 22.44 99 GLY A CA 1
ATOM 794 C C . GLY A 1 99 ? 42.020 9.395 42.067 1.00 23.15 99 GLY A C 1
ATOM 795 O O . GLY A 1 99 ? 42.947 9.433 42.873 1.00 24.03 99 GLY A O 1
ATOM 796 N N . PHE A 1 100 ? 41.826 10.341 41.173 1.00 22.93 100 PHE A N 1
ATOM 797 C CA . PHE A 1 100 ? 42.636 11.545 41.131 1.00 22.95 100 PHE A CA 1
ATOM 798 C C . PHE A 1 100 ? 42.492 12.239 42.513 1.00 21.23 100 PHE A C 1
ATOM 799 O O . PHE A 1 100 ? 43.493 12.462 43.203 1.00 21.45 100 PHE A O 1
ATOM 807 N N . HIS A 1 101 ? 41.254 12.502 42.937 1.00 19.60 101 HIS A N 1
ATOM 808 C CA . HIS A 1 101 ? 41.050 13.150 44.216 1.00 18.90 101 HIS A CA 1
ATOM 809 C C . HIS A 1 101 ? 41.506 12.315 45.450 1.00 19.48 101 HIS A C 1
ATOM 810 O O . HIS A 1 101 ? 42.147 12.838 46.375 1.00 20.53 101 HIS A O 1
ATOM 817 N N . ARG A 1 102 ? 41.273 11.004 45.420 1.00 19.38 102 ARG A N 1
ATOM 818 C CA . ARG A 1 102 ? 41.635 10.170 46.557 1.00 18.87 102 ARG A CA 1
ATOM 819 C C . ARG A 1 102 ? 43.109 10.082 46.731 1.00 18.12 102 ARG A C 1
ATOM 820 O O . ARG A 1 102 ? 43.614 10.193 47.846 1.00 20.54 102 ARG A O 1
ATOM 828 N N . ARG A 1 103 ? 43.829 9.897 45.648 1.00 19.92 103 ARG A N 1
ATOM 829 C CA . ARG A 1 103 ? 45.277 9.812 45.673 1.00 20.74 103 ARG A CA 1
ATOM 830 C C . ARG A 1 103 ? 45.905 11.107 46.191 1.00 21.29 103 ARG A C 1
ATOM 831 O O . ARG A 1 103 ? 46.965 11.077 46.807 1.00 20.69 103 ARG A O 1
ATOM 839 N N . SER A 1 104 ? 45.280 12.245 45.858 1.00 21.98 104 SER A N 1
ATOM 840 C CA . SER A 1 104 ? 45.776 13.581 46.266 1.00 21.15 104 SER A CA 1
ATOM 841 C C . SER A 1 104 ? 45.724 13.642 47.738 1.00 21.90 104 SER A C 1
ATOM 842 O O . SER A 1 104 ? 46.675 14.111 48.406 1.00 22.47 104 SER A O 1
ATOM 845 N N . LEU A 1 105 ? 44.622 13.142 48.275 1.00 21.66 105 LEU A N 1
ATOM 846 C CA . LEU A 1 105 ? 44.403 13.161 49.718 1.00 21.52 105 LEU A CA 1
ATOM 847 C C . LEU A 1 105 ? 45.438 12.268 50.414 1.00 22.52 105 LEU A C 1
ATOM 848 O O . LEU A 1 105 ? 46.082 12.709 51.401 1.00 21.19 105 LEU A O 1
ATOM 853 N N . LEU A 1 106 ? 45.687 11.078 49.856 1.00 23.23 106 LEU A N 1
ATOM 854 C CA . LEU A 1 106 ? 46.691 10.239 50.417 1.00 25.60 106 LEU A CA 1
ATOM 855 C C . LEU A 1 106 ? 48.073 10.892 50.292 1.00 27.01 106 LEU A C 1
ATOM 856 O O . LEU A 1 106 ? 48.855 10.832 51.270 1.00 25.71 106 LEU A O 1
ATOM 861 N N . ALA A 1 107 ? 48.377 11.523 49.135 1.00 27.50 107 ALA A N 1
ATOM 862 C CA . ALA A 1 107 ? 49.706 12.125 48.986 1.00 27.21 107 ALA A CA 1
ATOM 863 C C . ALA A 1 107 ? 49.809 13.251 50.026 1.00 26.79 107 ALA A C 1
ATOM 864 O O . ALA A 1 107 ? 50.843 13.445 50.705 1.00 27.09 107 ALA A O 1
ATOM 866 N N . PHE A 1 108 ? 48.742 13.995 50.159 1.00 25.84 108 PHE A N 1
ATOM 867 C CA . PHE A 1 108 ? 48.701 15.116 51.131 1.00 25.39 108 PHE A CA 1
ATOM 868 C C . PHE A 1 108 ? 48.998 14.647 52.602 1.00 26.59 108 PHE A C 1
ATOM 869 O O . PHE A 1 108 ? 49.886 15.175 53.286 1.00 26.56 108 PHE A O 1
ATOM 877 N N . LEU A 1 109 ? 48.294 13.615 53.055 1.00 26.55 109 LEU A N 1
ATOM 878 C CA . LEU A 1 109 ? 48.537 13.081 54.394 1.00 26.72 109 LEU A CA 1
ATOM 879 C C . LEU A 1 109 ? 49.970 12.633 54.587 1.00 28.36 109 LEU A C 1
ATOM 880 O O . LEU A 1 109 ? 50.587 12.914 55.636 1.00 28.82 109 LEU A O 1
ATOM 885 N N . ASP A 1 110 ? 50.499 11.894 53.604 1.00 28.61 110 ASP A N 1
ATOM 886 C CA . ASP A 1 110 ? 51.881 11.406 53.707 1.00 29.47 110 ASP A CA 1
ATOM 887 C C . ASP A 1 110 ? 52.887 12.553 53.798 1.00 30.00 110 ASP A C 1
ATOM 888 O O . ASP A 1 110 ? 53.884 12.461 54.499 1.00 29.27 110 ASP A O 1
ATOM 893 N N . ALA A 1 111 ? 52.646 13.627 53.063 1.00 29.79 111 ALA A N 1
ATOM 894 C CA . ALA A 1 111 ? 53.580 14.751 53.042 1.00 30.86 111 ALA A CA 1
ATOM 895 C C . ALA A 1 111 ? 53.629 15.452 54.405 1.00 30.57 111 ALA A C 1
ATOM 896 O O . ALA A 1 111 ? 54.692 15.885 54.827 1.00 31.07 111 ALA A O 1
ATOM 898 N N . LEU A 1 112 ? 52.491 15.576 55.075 1.00 30.17 112 LEU A N 1
ATOM 899 C CA . LEU A 1 112 ? 52.470 16.212 56.413 1.00 30.58 112 LEU A CA 1
ATOM 900 C C . LEU A 1 112 ? 52.753 15.237 57.548 1.00 31.05 112 LEU A C 1
ATOM 901 O O . LEU A 1 112 ? 52.850 15.644 58.676 1.00 28.86 112 LEU A O 1
ATOM 906 N N . GLN A 1 113 ? 52.865 13.953 57.217 1.00 32.58 113 GLN A N 1
ATOM 907 C CA . GLN A 1 113 ? 53.106 12.889 58.174 1.00 35.13 113 GLN A CA 1
ATOM 908 C C . GLN A 1 113 ? 51.963 12.851 59.227 1.00 35.29 113 GLN A C 1
ATOM 909 O O . GLN A 1 113 ? 52.182 12.561 60.421 1.00 34.16 113 GLN A O 1
ATOM 915 N N . LEU A 1 114 ? 50.739 13.130 58.741 1.00 35.23 114 LEU A N 1
ATOM 916 C CA . LEU A 1 114 ? 49.536 13.041 59.546 1.00 35.74 114 LEU A CA 1
ATOM 917 C C . LEU A 1 114 ? 49.142 11.565 59.469 1.00 37.59 114 LEU A C 1
ATOM 918 O O . LEU A 1 114 ? 48.814 11.094 58.373 1.00 38.53 114 LEU A O 1
ATOM 923 N N . GLU A 1 115 ? 49.162 10.886 60.626 1.00 37.40 115 GLU A N 1
ATOM 924 C CA . GLU A 1 115 ? 48.863 9.437 60.789 1.00 38.53 115 GLU A CA 1
ATOM 925 C C . GLU A 1 115 ? 47.696 9.125 61.716 1.00 36.61 115 GLU A C 1
ATOM 926 O O . GLU A 1 115 ? 47.254 7.947 61.792 1.00 37.27 115 GLU A O 1
ATOM 932 N N . ARG A 1 116 ? 47.240 10.149 62.447 1.00 34.44 116 ARG A N 1
ATOM 933 C CA . ARG A 1 116 ? 46.111 10.041 63.374 1.00 33.71 116 ARG A CA 1
ATOM 934 C C . ARG A 1 116 ? 45.253 11.323 63.368 1.00 31.16 116 ARG A C 1
ATOM 935 O O . ARG A 1 116 ? 45.738 12.383 63.813 1.00 30.81 116 ARG A O 1
ATOM 943 N N . VAL A 1 117 ? 43.997 11.243 62.918 1.00 26.43 117 VAL A N 1
ATOM 944 C CA . VAL A 1 117 ? 43.173 12.407 62.794 1.00 24.56 117 VAL A CA 1
ATOM 945 C C . VAL A 1 117 ? 41.719 12.194 63.270 1.00 23.41 117 VAL A C 1
ATOM 946 O O . VAL A 1 117 ? 41.205 11.094 63.271 1.00 24.29 117 VAL A O 1
ATOM 950 N N . THR A 1 118 ? 41.118 13.271 63.752 1.00 23.20 118 THR A N 1
ATOM 951 C CA . THR A 1 118 ? 39.656 13.409 63.850 1.00 21.51 118 THR A CA 1
ATOM 952 C C . THR A 1 118 ? 39.275 13.852 62.450 1.00 20.76 118 THR A C 1
ATOM 953 O O . THR A 1 118 ? 39.646 14.959 62.011 1.00 19.98 118 THR A O 1
ATOM 957 N N . LEU A 1 119 ? 38.601 12.960 61.721 1.00 21.54 119 LEU A N 1
ATOM 958 C CA . LEU A 1 119 ? 38.164 13.280 60.358 1.00 20.94 119 LEU A CA 1
ATOM 959 C C . LEU A 1 119 ? 36.902 14.089 60.535 1.00 20.07 119 LEU A C 1
ATOM 960 O O . LEU A 1 119 ? 36.006 13.616 61.197 1.00 21.39 119 LEU A O 1
ATOM 965 N N . VAL A 1 120 ? 36.882 15.281 59.945 1.00 19.12 120 VAL A N 1
ATOM 966 C CA . VAL A 1 120 ? 35.732 16.175 59.850 1.00 17.62 120 VAL A CA 1
ATOM 967 C C . VAL A 1 120 ? 35.360 16.295 58.361 1.00 17.16 120 VAL A C 1
ATOM 968 O O . VAL A 1 120 ? 36.101 16.858 57.548 1.00 17.17 120 VAL A O 1
ATOM 972 N N . CYS A 1 121 ? 34.185 15.828 58.000 1.00 17.92 121 CYS A N 1
ATOM 973 C CA . CYS A 1 121 ? 33.873 15.716 56.573 1.00 18.20 121 CYS A CA 1
ATOM 974 C C . CYS A 1 121 ? 32.404 16.038 56.246 1.00 17.34 121 CYS A C 1
ATOM 975 O O . CYS A 1 121 ? 31.519 15.960 57.090 1.00 16.19 121 CYS A O 1
ATOM 978 N N . GLN A 1 122 ? 32.185 16.362 54.990 1.00 18.13 122 GLN A N 1
ATOM 979 C CA . GLN A 1 122 ? 30.889 16.784 54.442 1.00 18.87 122 GLN A CA 1
ATOM 980 C C . GLN A 1 122 ? 31.003 16.657 52.915 1.00 18.75 122 GLN A C 1
ATOM 981 O O . GLN A 1 122 ? 32.127 16.772 52.396 1.00 17.00 122 GLN A O 1
ATOM 987 N N . ASP A 1 123 ? 29.871 16.397 52.225 1.00 18.10 123 ASP A N 1
ATOM 988 C CA . ASP A 1 123 ? 29.842 16.193 50.773 1.00 18.72 123 ASP A CA 1
ATOM 989 C C . ASP A 1 123 ? 31.001 15.283 50.263 1.00 18.05 123 ASP A C 1
ATOM 990 O O . ASP A 1 123 ? 31.248 14.213 50.825 1.00 17.71 123 ASP A O 1
ATOM 995 N N . TRP A 1 124 ? 31.696 15.692 49.198 1.00 16.84 124 TRP A N 1
ATOM 996 C CA . TRP A 1 124 ? 32.820 14.934 48.650 1.00 16.22 124 TRP A CA 1
ATOM 997 C C . TRP A 1 124 ? 33.958 14.768 49.659 1.00 15.54 124 TRP A C 1
ATOM 998 O O . TRP A 1 124 ? 34.780 13.831 49.552 1.00 15.73 124 TRP A O 1
ATOM 1009 N N . GLY A 1 125 ? 34.067 15.661 50.632 1.00 16.05 125 GLY A N 1
ATOM 1010 C CA . GLY A 1 125 ? 35.063 15.427 51.718 1.00 17.08 125 GLY A CA 1
ATOM 1011 C C . GLY A 1 125 ? 34.777 14.139 52.471 1.00 17.19 125 GLY A C 1
ATOM 1012 O O . GLY A 1 125 ? 35.647 13.458 52.943 1.00 18.71 125 GLY A O 1
ATOM 1013 N N . GLY A 1 126 ? 33.519 13.815 52.613 1.00 17.65 126 GLY A N 1
ATOM 1014 C CA . GLY A 1 126 ? 33.111 12.518 53.230 1.00 16.60 126 GLY A CA 1
ATOM 1015 C C . GLY A 1 126 ? 33.093 11.398 52.197 1.00 15.92 126 GLY A C 1
ATOM 1016 O O . GLY A 1 126 ? 33.465 10.288 52.526 1.00 17.06 126 GLY A O 1
ATOM 1017 N N . ILE A 1 127 ? 32.685 11.658 50.932 1.00 15.42 127 ILE A N 1
ATOM 1018 C CA . ILE A 1 127 ? 32.667 10.559 49.903 1.00 16.51 127 ILE A CA 1
ATOM 1019 C C . ILE A 1 127 ? 34.091 9.958 49.792 1.00 17.89 127 ILE A C 1
ATOM 1020 O O . ILE A 1 127 ? 34.294 8.726 49.768 1.00 19.48 127 ILE A O 1
ATOM 1025 N N . LEU A 1 128 ? 35.060 10.854 49.733 1.00 17.97 128 LEU A N 1
ATOM 1026 C CA . LEU A 1 128 ? 36.486 10.501 49.736 1.00 17.87 128 LEU A CA 1
ATOM 1027 C C . LEU A 1 128 ? 37.020 10.128 51.123 1.00 16.64 128 LEU A C 1
ATOM 1028 O O . LEU A 1 128 ? 37.566 9.019 51.270 1.00 19.85 128 LEU A O 1
ATOM 1033 N N . GLY A 1 129 ? 36.821 10.987 52.131 1.00 17.20 129 GLY A N 1
ATOM 1034 C CA . GLY A 1 129 ? 37.428 10.823 53.482 1.00 17.18 129 GLY A CA 1
ATOM 1035 C C . GLY A 1 129 ? 36.978 9.523 54.155 1.00 18.12 129 GLY A C 1
ATOM 1036 O O . GLY A 1 129 ? 37.790 8.792 54.799 1.00 18.24 129 GLY A O 1
ATOM 1037 N N . LEU A 1 130 ? 35.713 9.165 53.944 1.00 17.60 130 LEU A N 1
ATOM 1038 C CA . LEU A 1 130 ? 35.171 7.965 54.538 1.00 18.75 130 LEU A CA 1
ATOM 1039 C C . LEU A 1 130 ? 35.787 6.716 53.940 1.00 19.07 130 LEU A C 1
ATOM 1040 O O . LEU A 1 130 ? 35.739 5.638 54.565 1.00 18.60 130 LEU A O 1
ATOM 1045 N N . THR A 1 131 ? 36.378 6.830 52.744 1.00 18.88 131 THR A N 1
ATOM 1046 C CA . THR A 1 131 ? 37.086 5.664 52.157 1.00 18.73 131 THR A CA 1
ATOM 1047 C C . THR A 1 131 ? 38.574 5.586 52.566 1.00 20.29 131 THR A C 1
ATOM 1048 O O . THR A 1 131 ? 39.250 4.541 52.297 1.00 20.00 131 THR A O 1
ATOM 1052 N N . LEU A 1 132 ? 39.098 6.624 53.264 1.00 19.53 132 LEU A N 1
ATOM 1053 C CA . LEU A 1 132 ? 40.524 6.544 53.652 1.00 21.13 132 LEU A CA 1
ATOM 1054 C C . LEU A 1 132 ? 40.902 5.336 54.493 1.00 21.57 132 LEU A C 1
ATOM 1055 O O . LEU A 1 132 ? 41.984 4.746 54.263 1.00 25.07 132 LEU A O 1
ATOM 1060 N N . PRO A 1 133 ? 40.047 4.906 55.435 1.00 22.90 133 PRO A N 1
ATOM 1061 C CA . PRO A 1 133 ? 40.377 3.689 56.216 1.00 24.01 133 PRO A CA 1
ATOM 1062 C C . PRO A 1 133 ? 40.535 2.385 55.440 1.00 24.86 133 PRO A C 1
ATOM 1063 O O . PRO A 1 133 ? 41.112 1.446 55.967 1.00 25.72 133 PRO A O 1
ATOM 1067 N N . VAL A 1 134 ? 40.053 2.321 54.213 1.00 26.30 134 VAL A N 1
ATOM 1068 C CA . VAL A 1 134 ? 40.233 1.141 53.369 1.00 27.73 134 VAL A CA 1
ATOM 1069 C C . VAL A 1 134 ? 41.753 0.856 53.149 1.00 30.14 134 VAL A C 1
ATOM 1070 O O . VAL A 1 134 ? 42.190 -0.266 53.219 1.00 30.47 134 VAL A O 1
ATOM 1074 N N . ASP A 1 135 ? 42.524 1.932 52.941 1.00 31.42 135 ASP A N 1
ATOM 1075 C CA . ASP A 1 135 ? 43.979 1.932 52.771 1.00 33.04 135 ASP A CA 1
ATOM 1076 C C . ASP A 1 135 ? 44.728 2.156 54.108 1.00 33.29 135 ASP A C 1
ATOM 1077 O O . ASP A 1 135 ? 45.738 1.494 54.382 1.00 33.49 135 ASP A O 1
ATOM 1082 N N . ARG A 1 136 ? 44.212 3.066 54.944 1.00 31.96 136 ARG A N 1
ATOM 1083 C CA . ARG A 1 136 ? 44.875 3.518 56.179 1.00 31.78 136 ARG A CA 1
ATOM 1084 C C . ARG A 1 136 ? 43.931 3.270 57.364 1.00 31.55 136 ARG A C 1
ATOM 1085 O O . ARG A 1 136 ? 43.268 4.229 57.850 1.00 30.21 136 ARG A O 1
ATOM 1093 N N . PRO A 1 137 ? 43.854 2.026 57.867 1.00 32.58 137 PRO A N 1
ATOM 1094 C CA . PRO A 1 137 ? 42.869 1.644 58.902 1.00 32.73 137 PRO A CA 1
ATOM 1095 C C . PRO A 1 137 ? 43.043 2.324 60.243 1.00 33.35 137 PRO A C 1
ATOM 1096 O O . PRO A 1 137 ? 42.069 2.426 61.010 1.00 32.08 137 PRO A O 1
ATOM 1100 N N . GLN A 1 138 ? 44.254 2.755 60.547 1.00 34.15 138 GLN A N 1
ATOM 1101 C CA . GLN A 1 138 ? 44.493 3.454 61.827 1.00 36.04 138 GLN A CA 1
ATOM 1102 C C . GLN A 1 138 ? 44.527 4.993 61.684 1.00 33.00 138 GLN A C 1
ATOM 1103 O O . GLN A 1 138 ? 44.760 5.684 62.658 1.00 33.76 138 GLN A O 1
ATOM 1109 N N . LEU A 1 139 ? 44.329 5.533 60.496 1.00 32.57 139 LEU A N 1
ATOM 1110 C CA . LEU A 1 139 ? 44.349 6.975 60.304 1.00 29.78 139 LEU A CA 1
ATOM 1111 C C . LEU A 1 139 ? 43.283 7.758 61.098 1.00 28.25 139 LEU A C 1
ATOM 1112 O O . LEU A 1 139 ? 43.584 8.811 61.683 1.00 29.00 139 LEU A O 1
ATOM 1117 N N . VAL A 1 140 ? 42.032 7.313 61.050 1.00 26.00 140 VAL A N 1
ATOM 1118 C CA . VAL A 1 140 ? 40.928 8.031 61.726 1.00 23.30 140 VAL A CA 1
ATOM 1119 C C . VAL A 1 140 ? 40.747 7.461 63.097 1.00 24.26 140 VAL A C 1
ATOM 1120 O O . VAL A 1 140 ? 40.550 6.275 63.211 1.00 22.77 140 VAL A O 1
ATOM 1124 N N . ASP A 1 141 ? 40.836 8.298 64.147 1.00 23.16 141 ASP A N 1
ATOM 1125 C CA . ASP A 1 141 ? 40.571 7.800 65.468 1.00 24.89 141 ASP A CA 1
ATOM 1126 C C . ASP A 1 141 ? 39.251 8.344 66.013 1.00 23.66 141 ASP A C 1
ATOM 1127 O O . ASP A 1 141 ? 38.722 7.761 66.958 1.00 23.54 141 ASP A O 1
ATOM 1132 N N . ARG A 1 142 ? 38.728 9.404 65.398 1.00 21.45 142 ARG A N 1
ATOM 1133 C CA . ARG A 1 142 ? 37.386 9.944 65.699 1.00 21.75 142 ARG A CA 1
ATOM 1134 C C . ARG A 1 142 ? 36.775 10.515 64.436 1.00 19.09 142 ARG A C 1
ATOM 1135 O O . ARG A 1 142 ? 37.467 10.951 63.516 1.00 19.89 142 ARG A O 1
ATOM 1143 N N . LEU A 1 143 ? 35.452 10.555 64.392 1.00 19.44 143 LEU A N 1
ATOM 1144 C CA . LEU A 1 143 ? 34.739 11.091 63.227 1.00 19.36 143 LEU A CA 1
ATOM 1145 C C . LEU A 1 143 ? 33.684 12.115 63.607 1.00 19.69 143 LEU A C 1
ATOM 1146 O O . LEU A 1 143 ? 32.853 11.849 64.487 1.00 19.93 143 LEU A O 1
ATOM 1151 N N . ILE A 1 144 ? 33.757 13.264 62.949 1.00 19.68 144 ILE A N 1
ATOM 1152 C CA . ILE A 1 144 ? 32.686 14.245 62.888 1.00 18.95 144 ILE A CA 1
ATOM 1153 C C . ILE A 1 144 ? 32.188 14.274 61.441 1.00 18.58 144 ILE A C 1
ATOM 1154 O O . ILE A 1 144 ? 32.907 14.695 60.538 1.00 16.33 144 ILE A O 1
ATOM 1159 N N . VAL A 1 145 ? 30.997 13.720 61.229 1.00 18.77 145 VAL A N 1
ATOM 1160 C CA . VAL A 1 145 ? 30.449 13.551 59.882 1.00 17.21 145 VAL A CA 1
ATOM 1161 C C . VAL A 1 145 ? 29.230 14.423 59.719 1.00 16.83 145 VAL A C 1
ATOM 1162 O O . VAL A 1 145 ? 28.336 14.424 60.527 1.00 17.68 145 VAL A O 1
ATOM 1166 N N . MET A 1 146 ? 29.230 15.173 58.630 1.00 17.98 146 MET A N 1
ATOM 1167 C CA . MET A 1 146 ? 28.141 16.014 58.228 1.00 19.05 146 MET A CA 1
ATOM 1168 C C . MET A 1 146 ? 27.661 15.642 56.810 1.00 19.00 146 MET A C 1
ATOM 1169 O O . MET A 1 146 ? 28.284 14.816 56.147 1.00 20.73 146 MET A O 1
ATOM 1174 N N . ASN A 1 147 ? 26.563 16.258 56.406 1.00 20.04 147 ASN A N 1
ATOM 1175 C CA . ASN A 1 147 ? 25.844 16.020 55.145 1.00 19.41 147 ASN A CA 1
ATOM 1176 C C . ASN A 1 147 ? 26.740 15.460 54.068 1.00 18.12 147 ASN A C 1
ATOM 1177 O O . ASN A 1 147 ? 27.511 16.163 53.514 1.00 17.44 147 ASN A O 1
ATOM 1182 N N . THR A 1 148 ? 26.643 14.164 53.825 1.00 19.13 148 THR A N 1
ATOM 1183 C CA . THR A 1 148 ? 27.564 13.442 52.945 1.00 17.83 148 THR A CA 1
ATOM 1184 C C . THR A 1 148 ? 26.872 12.098 52.531 1.00 19.66 148 THR A C 1
ATOM 1185 O O . THR A 1 148 ? 25.721 11.820 52.885 1.00 18.50 148 THR A O 1
ATOM 1189 N N . ALA A 1 149 ? 27.593 11.284 51.789 1.00 20.01 149 ALA A N 1
ATOM 1190 C CA . ALA A 1 149 ? 27.196 9.884 51.576 1.00 22.76 149 ALA A CA 1
ATOM 1191 C C . ALA A 1 149 ? 28.428 9.007 51.390 1.00 22.14 149 ALA A C 1
ATOM 1192 O O . ALA A 1 149 ? 29.518 9.509 51.062 1.00 20.64 149 ALA A O 1
ATOM 1194 N N . LEU A 1 150 ? 28.279 7.730 51.741 1.00 23.18 150 LEU A N 1
ATOM 1195 C CA . LEU A 1 150 ? 29.231 6.706 51.308 1.00 23.61 150 LEU A CA 1
ATOM 1196 C C . LEU A 1 150 ? 28.745 6.284 49.961 1.00 22.21 150 LEU A C 1
ATOM 1197 O O . LEU A 1 150 ? 27.690 5.705 49.905 1.00 25.91 150 LEU A O 1
ATOM 1202 N N . ALA A 1 151 ? 29.473 6.565 48.897 1.00 20.09 151 ALA A N 1
ATOM 1203 C CA . ALA A 1 151 ? 28.974 6.294 47.575 1.00 20.28 151 ALA A CA 1
ATOM 1204 C C . ALA A 1 151 ? 29.341 4.838 47.231 1.00 21.47 151 ALA A C 1
ATOM 1205 O O . ALA A 1 151 ? 30.525 4.512 46.999 1.00 21.15 151 ALA A O 1
ATOM 1207 N N . VAL A 1 152 ? 28.314 4.008 47.140 1.00 21.30 152 VAL A N 1
ATOM 1208 C CA . VAL A 1 152 ? 28.459 2.560 46.961 1.00 21.82 152 VAL A CA 1
ATOM 1209 C C . VAL A 1 152 ? 27.927 2.025 45.613 1.00 21.60 152 VAL A C 1
ATOM 1210 O O . VAL A 1 152 ? 27.903 0.800 45.339 1.00 21.58 152 VAL A O 1
ATOM 1214 N N . GLY A 1 153 ? 27.505 2.935 44.755 1.00 22.53 153 GLY A N 1
ATOM 1215 C CA . GLY A 1 153 ? 27.001 2.595 43.422 1.00 22.22 153 GLY A CA 1
ATOM 1216 C C . GLY A 1 153 ? 25.511 2.686 43.329 1.00 22.94 153 GLY A C 1
ATOM 1217 O O . GLY A 1 153 ? 24.918 2.091 42.442 1.00 22.24 153 GLY A O 1
ATOM 1218 N N . LEU A 1 154 ? 24.900 3.440 44.249 1.00 23.38 154 LEU A N 1
ATOM 1219 C CA . LEU A 1 154 ? 23.484 3.826 44.170 1.00 24.84 154 LEU A CA 1
ATOM 1220 C C . LEU A 1 154 ? 23.348 5.355 44.137 1.00 25.57 154 LEU A C 1
ATOM 1221 O O . LEU A 1 154 ? 24.209 6.092 44.574 1.00 22.14 154 LEU A O 1
ATOM 1226 N N . SER A 1 155 ? 22.229 5.846 43.663 1.00 28.25 155 SER A N 1
ATOM 1227 C CA . SER A 1 155 ? 21.999 7.277 43.734 1.00 29.76 155 SER A CA 1
ATOM 1228 C C . SER A 1 155 ? 21.692 7.667 45.184 1.00 31.82 155 SER A C 1
ATOM 1229 O O . SER A 1 155 ? 21.002 6.949 45.876 1.00 33.12 155 SER A O 1
ATOM 1232 N N . PRO A 1 156 ? 22.215 8.798 45.652 1.00 34.42 156 PRO A N 1
ATOM 1233 C CA . PRO A 1 156 ? 21.639 9.369 46.877 1.00 36.41 156 PRO A CA 1
ATOM 1234 C C . PRO A 1 156 ? 20.184 9.857 46.757 1.00 39.33 156 PRO A C 1
ATOM 1235 O O . PRO A 1 156 ? 19.461 9.831 47.760 1.00 41.35 156 PRO A O 1
ATOM 1239 N N . GLY A 1 157 ? 19.738 10.307 45.576 1.00 40.93 157 GLY A N 1
ATOM 1240 C CA . GLY A 1 157 ? 18.310 10.581 45.359 1.00 42.60 157 GLY A CA 1
ATOM 1241 C C . GLY A 1 157 ? 17.871 11.259 44.061 1.00 43.32 157 GLY A C 1
ATOM 1242 O O . GLY A 1 157 ? 18.708 11.608 43.206 1.00 42.90 157 GLY A O 1
ATOM 1243 N N . LYS A 1 158 ? 16.550 11.457 43.915 1.00 43.78 158 LYS A N 1
ATOM 1244 C CA . LYS A 1 158 ? 15.967 12.348 42.864 1.00 44.32 158 LYS A CA 1
ATOM 1245 C C . LYS A 1 158 ? 16.563 13.787 42.885 1.00 42.43 158 LYS A C 1
ATOM 1246 O O . LYS A 1 158 ? 16.776 14.414 41.820 1.00 42.58 158 LYS A O 1
ATOM 1252 N N . GLY A 1 159 ? 16.800 14.289 44.091 1.00 38.38 159 GLY A N 1
ATOM 1253 C CA . GLY A 1 159 ? 17.429 15.551 44.261 1.00 36.65 159 GLY A CA 1
ATOM 1254 C C . GLY A 1 159 ? 18.851 15.511 43.748 1.00 34.27 159 GLY A C 1
ATOM 1255 O O . GLY A 1 159 ? 19.313 16.487 43.126 1.00 32.54 159 GLY A O 1
ATOM 1256 N N . PHE A 1 160 ? 19.557 14.397 43.980 1.00 32.33 160 PHE A N 1
ATOM 1257 C CA . PHE A 1 160 ? 20.958 14.314 43.519 1.00 30.53 160 PHE A CA 1
ATOM 1258 C C . PHE A 1 160 ? 21.016 14.392 42.015 1.00 30.38 160 PHE A C 1
ATOM 1259 O O . PHE A 1 160 ? 21.857 15.113 41.456 1.00 27.19 160 PHE A O 1
ATOM 1267 N N . GLU A 1 161 ? 20.148 13.624 41.365 1.00 30.79 161 GLU A N 1
ATOM 1268 C CA . GLU A 1 161 ? 20.199 13.499 39.902 1.00 31.97 161 GLU A CA 1
ATOM 1269 C C . GLU A 1 161 ? 19.883 14.800 39.219 1.00 31.30 161 GLU A C 1
ATOM 1270 O O . GLU A 1 161 ? 20.497 15.134 38.191 1.00 30.30 161 GLU A O 1
ATOM 1276 N N . SER A 1 162 ? 18.944 15.550 39.790 1.00 30.86 162 SER A N 1
ATOM 1277 C CA . SER A 1 162 ? 18.593 16.898 39.231 1.00 31.92 162 SER A CA 1
ATOM 1278 C C . SER A 1 162 ? 19.773 17.844 39.308 1.00 28.88 162 SER A C 1
ATOM 1279 O O . SER A 1 162 ? 20.019 18.584 38.350 1.00 28.35 162 SER A O 1
ATOM 1282 N N . TRP A 1 163 ? 20.447 17.823 40.469 1.00 26.69 163 TRP A N 1
ATOM 1283 C CA . TRP A 1 163 ? 21.601 18.639 40.765 1.00 26.78 163 TRP A CA 1
ATOM 1284 C C . TRP A 1 163 ? 22.737 18.320 39.747 1.00 24.52 163 TRP A C 1
ATOM 1285 O O . TRP A 1 163 ? 23.274 19.199 39.051 1.00 22.18 163 TRP A O 1
ATOM 1296 N N . ARG A 1 164 ? 23.008 17.038 39.583 1.00 22.72 164 ARG A N 1
ATOM 1297 C CA . ARG A 1 164 ? 24.030 16.546 38.670 1.00 22.97 164 ARG A CA 1
ATOM 1298 C C . ARG A 1 164 ? 23.777 17.028 37.211 1.00 23.14 164 ARG A C 1
ATOM 1299 O O . ARG A 1 164 ? 24.670 17.617 36.540 1.00 22.63 164 ARG A O 1
ATOM 1307 N N . ASP A 1 165 ? 22.553 16.862 36.791 1.00 22.33 165 ASP A N 1
ATOM 1308 C CA . ASP A 1 165 ? 22.125 17.305 35.431 1.00 24.05 165 ASP A CA 1
ATOM 1309 C C . ASP A 1 165 ? 22.250 18.842 35.336 1.00 22.71 165 ASP A C 1
ATOM 1310 O O . ASP A 1 165 ? 22.758 19.413 34.383 1.00 22.65 165 ASP A O 1
ATOM 1315 N N . PHE A 1 166 ? 21.829 19.520 36.385 1.00 22.31 166 PHE A N 1
ATOM 1316 C CA . PHE A 1 166 ? 21.980 20.977 36.368 1.00 21.51 166 PHE A CA 1
ATOM 1317 C C . PHE A 1 166 ? 23.423 21.425 36.248 1.00 20.47 166 PHE A C 1
ATOM 1318 O O . PHE A 1 166 ? 23.734 22.381 35.563 1.00 20.38 166 PHE A O 1
ATOM 1326 N N . VAL A 1 167 ? 24.333 20.766 36.947 1.00 20.18 167 VAL A N 1
ATOM 1327 C CA . VAL A 1 167 ? 25.738 21.112 36.783 1.00 19.16 167 VAL A CA 1
ATOM 1328 C C . VAL A 1 167 ? 26.214 20.818 35.360 1.00 19.46 167 VAL A C 1
ATOM 1329 O O . VAL A 1 167 ? 26.904 21.655 34.727 1.00 19.29 167 VAL A O 1
ATOM 1333 N N . ALA A 1 168 ? 25.852 19.635 34.848 1.00 20.65 168 ALA A N 1
ATOM 1334 C CA . ALA A 1 168 ? 26.126 19.234 33.454 1.00 21.37 168 ALA A CA 1
ATOM 1335 C C . ALA A 1 168 ? 25.606 20.309 32.487 1.00 22.48 168 ALA A C 1
ATOM 1336 O O . ALA A 1 168 ? 26.287 20.633 31.518 1.00 22.79 168 ALA A O 1
ATOM 1338 N N . ASN A 1 169 ? 24.468 20.935 32.847 1.00 20.41 169 ASN A N 1
ATOM 1339 C CA . ASN A 1 169 ? 23.841 21.975 31.986 1.00 19.99 169 ASN A CA 1
ATOM 1340 C C . ASN A 1 169 ? 24.382 23.409 32.264 1.00 19.54 169 ASN A C 1
ATOM 1341 O O . ASN A 1 169 ? 23.861 24.368 31.702 1.00 18.03 169 ASN A O 1
ATOM 1346 N N . SER A 1 170 ? 25.449 23.519 33.059 1.00 18.76 170 SER A N 1
ATOM 1347 C CA . SER A 1 170 ? 25.953 24.835 33.478 1.00 19.42 170 SER A CA 1
ATOM 1348 C C . SER A 1 170 ? 27.458 24.884 33.220 1.00 20.17 170 SER A C 1
ATOM 1349 O O . SER A 1 170 ? 28.235 24.814 34.192 1.00 21.68 170 SER A O 1
ATOM 1352 N N . PRO A 1 171 ? 27.874 25.135 31.953 1.00 21.05 171 PRO A N 1
ATOM 1353 C CA . PRO A 1 171 ? 29.330 25.178 31.537 1.00 22.03 171 PRO A CA 1
ATOM 1354 C C . PRO A 1 171 ? 30.191 26.203 32.329 1.00 21.66 171 PRO A C 1
ATOM 1355 O O . PRO A 1 171 ? 31.453 26.032 32.564 1.00 20.41 171 PRO A O 1
ATOM 1359 N N . ASP A 1 172 ? 29.509 27.259 32.805 1.00 21.23 172 ASP A N 1
ATOM 1360 C CA . ASP A 1 172 ? 30.132 28.272 33.650 1.00 19.83 172 ASP A CA 1
ATOM 1361 C C . ASP A 1 172 ? 29.423 28.499 35.008 1.00 20.00 172 ASP A C 1
ATOM 1362 O O . ASP A 1 172 ? 29.251 29.644 35.459 1.00 22.88 172 ASP A O 1
ATOM 1367 N N . LEU A 1 173 ? 29.111 27.414 35.680 1.00 19.70 173 LEU A N 1
ATOM 1368 C CA . LEU A 1 173 ? 28.385 27.399 36.937 1.00 19.91 173 LEU A CA 1
ATOM 1369 C C . LEU A 1 173 ? 28.789 28.576 37.825 1.00 19.92 173 LEU A C 1
ATOM 1370 O O . LEU A 1 173 ? 29.959 28.706 38.227 1.00 22.18 173 LEU A O 1
ATOM 1375 N N . ASP A 1 174 ? 27.822 29.422 38.136 1.00 19.98 174 ASP A N 1
ATOM 1376 C CA . ASP A 1 174 ? 28.046 30.519 39.061 1.00 20.72 174 ASP A CA 1
ATOM 1377 C C . ASP A 1 174 ? 28.040 29.996 40.467 1.00 21.57 174 ASP A C 1
ATOM 1378 O O . ASP A 1 174 ? 26.979 29.730 41.056 1.00 20.42 174 ASP A O 1
ATOM 1383 N N . VAL A 1 175 ? 29.238 29.847 41.019 1.00 20.94 175 VAL A N 1
ATOM 1384 C CA . VAL A 1 175 ? 29.367 29.187 42.297 1.00 20.36 175 VAL A CA 1
ATOM 1385 C C . VAL A 1 175 ? 28.781 30.092 43.401 1.00 21.80 175 VAL A C 1
ATOM 1386 O O . VAL A 1 175 ? 28.054 29.633 44.282 1.00 22.78 175 VAL A O 1
ATOM 1390 N N . GLY A 1 176 ? 29.081 31.367 43.368 1.00 22.21 176 GLY A N 1
ATOM 1391 C CA . GLY A 1 176 ? 28.565 32.264 44.402 1.00 23.17 176 GLY A CA 1
ATOM 1392 C C . GLY A 1 176 ? 27.047 32.337 44.415 1.00 24.03 176 GLY A C 1
ATOM 1393 O O . GLY A 1 176 ? 26.423 32.382 45.500 1.00 23.62 176 GLY A O 1
ATOM 1394 N N . LYS A 1 177 ? 26.424 32.343 43.231 1.00 24.38 177 LYS A N 1
ATOM 1395 C CA . LYS A 1 177 ? 24.946 32.321 43.182 1.00 25.42 177 LYS A CA 1
ATOM 1396 C C . LYS A 1 177 ? 24.355 31.019 43.739 1.00 25.62 177 LYS A C 1
ATOM 1397 O O . LYS A 1 177 ? 23.337 31.064 44.424 1.00 27.18 177 LYS A O 1
ATOM 1403 N N . LEU A 1 178 ? 24.963 29.879 43.415 1.00 23.57 178 LEU A N 1
ATOM 1404 C CA . LEU A 1 178 ? 24.581 28.598 43.968 1.00 24.53 178 LEU A CA 1
ATOM 1405 C C . LEU A 1 178 ? 24.675 28.593 45.509 1.00 24.94 178 LEU A C 1
ATOM 1406 O O . LEU A 1 178 ? 23.770 28.146 46.214 1.00 23.27 178 LEU A O 1
ATOM 1411 N N . MET A 1 179 ? 25.776 29.118 46.030 1.00 25.58 179 MET A N 1
ATOM 1412 C CA . MET A 1 179 ? 25.913 29.186 47.497 1.00 27.65 179 MET A CA 1
ATOM 1413 C C . MET A 1 179 ? 24.883 30.107 48.121 1.00 28.81 179 MET A C 1
ATOM 1414 O O . MET A 1 179 ? 24.398 29.877 49.277 1.00 28.30 179 MET A O 1
ATOM 1419 N N . GLN A 1 180 ? 24.527 31.174 47.403 1.00 29.42 180 GLN A N 1
ATOM 1420 C CA . GLN A 1 180 ? 23.508 32.084 47.920 1.00 31.29 180 GLN A CA 1
ATOM 1421 C C . GLN A 1 180 ? 22.183 31.374 48.068 1.00 30.88 180 GLN A C 1
ATOM 1422 O O . GLN A 1 180 ? 21.486 31.573 49.082 1.00 32.14 180 GLN A O 1
ATOM 1428 N N . ARG A 1 181 ? 21.828 30.558 47.080 1.00 29.07 181 ARG A N 1
ATOM 1429 C CA . ARG A 1 181 ? 20.609 29.735 47.167 1.00 30.61 181 ARG A CA 1
ATOM 1430 C C . ARG A 1 181 ? 20.693 28.741 48.333 1.00 28.91 181 ARG A C 1
ATOM 1431 O O . ARG A 1 181 ? 19.715 28.550 49.032 1.00 28.91 181 ARG A O 1
ATOM 1439 N N . ALA A 1 182 ? 21.867 28.141 48.518 1.00 25.42 182 ALA A N 1
ATOM 1440 C CA . ALA A 1 182 ? 22.037 26.995 49.383 1.00 25.04 182 ALA A CA 1
ATOM 1441 C C . ALA A 1 182 ? 22.305 27.271 50.860 1.00 24.60 182 ALA A C 1
ATOM 1442 O O . ALA A 1 182 ? 22.098 26.381 51.637 1.00 23.59 182 ALA A O 1
ATOM 1444 N N . ILE A 1 183 ? 22.804 28.456 51.216 1.00 23.97 183 ILE A N 1
ATOM 1445 C CA . ILE A 1 183 ? 23.258 28.760 52.577 1.00 24.73 183 ILE A CA 1
ATOM 1446 C C . ILE A 1 183 ? 22.415 29.888 53.169 1.00 26.62 183 ILE A C 1
ATOM 1447 O O . ILE A 1 183 ? 22.579 31.058 52.754 1.00 27.66 183 ILE A O 1
ATOM 1452 N N . PRO A 1 184 ? 21.524 29.557 54.143 1.00 28.07 184 PRO A N 1
ATOM 1453 C CA . PRO A 1 184 ? 20.730 30.611 54.755 1.00 29.21 184 PRO A CA 1
ATOM 1454 C C . PRO A 1 184 ? 21.668 31.635 55.383 1.00 29.32 184 PRO A C 1
ATOM 1455 O O . PRO A 1 184 ? 22.674 31.265 56.061 1.00 28.53 184 PRO A O 1
ATOM 1459 N N . GLY A 1 185 ? 21.333 32.895 55.162 1.00 30.13 185 GLY A N 1
ATOM 1460 C CA . GLY A 1 185 ? 22.040 33.995 55.819 1.00 30.23 185 GLY A CA 1
ATOM 1461 C C . GLY A 1 185 ? 23.363 34.434 55.200 1.00 29.27 185 GLY A C 1
ATOM 1462 O O . GLY A 1 185 ? 23.998 35.375 55.761 1.00 30.48 185 GLY A O 1
ATOM 1463 N N . ILE A 1 186 ? 23.834 33.765 54.121 1.00 26.29 186 ILE A N 1
ATOM 1464 C CA . ILE A 1 186 ? 25.169 34.060 53.591 1.00 25.90 186 ILE A CA 1
ATOM 1465 C C . ILE A 1 186 ? 25.259 35.546 53.166 1.00 27.40 186 ILE A C 1
ATOM 1466 O O . ILE A 1 186 ? 24.358 36.088 52.521 1.00 28.09 186 ILE A O 1
ATOM 1471 N N . THR A 1 187 ? 26.291 36.220 53.629 1.00 27.61 187 THR A N 1
ATOM 1472 C CA . THR A 1 187 ? 26.515 37.612 53.242 1.00 28.57 187 THR A CA 1
ATOM 1473 C C . THR A 1 187 ? 27.145 37.710 51.844 1.00 27.66 187 THR A C 1
ATOM 1474 O O . THR A 1 187 ? 27.675 36.760 51.334 1.00 25.93 187 THR A O 1
ATOM 1478 N N . ASP A 1 188 ? 27.115 38.894 51.268 1.00 27.91 188 ASP A N 1
ATOM 1479 C CA . ASP A 1 188 ? 27.707 39.148 49.970 1.00 28.59 188 ASP A CA 1
ATOM 1480 C C . ASP A 1 188 ? 29.199 38.948 49.994 1.00 27.07 188 ASP A C 1
ATOM 1481 O O . ASP A 1 188 ? 29.776 38.448 49.045 1.00 26.25 188 ASP A O 1
ATOM 1486 N N . ALA A 1 189 ? 29.827 39.314 51.085 1.00 27.65 189 ALA A N 1
ATOM 1487 C CA . ALA A 1 189 ? 31.261 39.123 51.182 1.00 27.42 189 ALA A CA 1
ATOM 1488 C C . ALA A 1 189 ? 31.652 37.641 51.245 1.00 25.00 189 ALA A C 1
ATOM 1489 O O . ALA A 1 189 ? 32.696 37.253 50.716 1.00 26.47 189 ALA A O 1
ATOM 1491 N N . GLU A 1 190 ? 30.804 36.819 51.848 1.00 23.58 190 GLU A N 1
ATOM 1492 C CA . GLU A 1 190 ? 31.002 35.333 51.898 1.00 21.79 190 GLU A CA 1
ATOM 1493 C C . GLU A 1 190 ? 30.714 34.690 50.551 1.00 21.45 190 GLU A C 1
ATOM 1494 O O . GLU A 1 190 ? 31.440 33.811 50.131 1.00 21.70 190 GLU A O 1
ATOM 1500 N N . VAL A 1 191 ? 29.679 35.157 49.849 1.00 20.27 191 VAL A N 1
ATOM 1501 C CA . VAL A 1 191 ? 29.484 34.739 48.459 1.00 21.36 191 VAL A CA 1
ATOM 1502 C C . VAL A 1 191 ? 30.728 34.985 47.578 1.00 19.68 191 VAL A C 1
ATOM 1503 O O . VAL A 1 191 ? 31.129 34.118 46.838 1.00 18.73 191 VAL A O 1
ATOM 1507 N N . ALA A 1 192 ? 31.281 36.182 47.611 1.00 21.39 192 ALA A N 1
ATOM 1508 C CA . ALA A 1 192 ? 32.520 36.504 46.830 1.00 20.46 192 ALA A CA 1
ATOM 1509 C C . ALA A 1 192 ? 33.695 35.590 47.195 1.00 20.09 192 ALA A C 1
ATOM 1510 O O . ALA A 1 192 ? 34.541 35.322 46.310 1.00 18.56 192 ALA A O 1
ATOM 1512 N N . ALA A 1 193 ? 33.737 35.093 48.450 1.00 18.51 193 ALA A N 1
ATOM 1513 C CA . ALA A 1 193 ? 34.805 34.140 48.867 1.00 19.74 193 ALA A CA 1
ATOM 1514 C C . ALA A 1 193 ? 34.649 32.797 48.165 1.00 18.03 193 ALA A C 1
ATOM 1515 O O . ALA A 1 193 ? 35.631 32.077 47.942 1.00 19.15 193 ALA A O 1
ATOM 1517 N N . TYR A 1 194 ? 33.423 32.461 47.781 1.00 17.59 194 TYR A N 1
ATOM 1518 C CA . TYR A 1 194 ? 33.200 31.193 47.077 1.00 17.48 194 TYR A CA 1
ATOM 1519 C C . TYR A 1 194 ? 33.352 31.399 45.596 1.00 18.04 194 TYR A C 1
ATOM 1520 O O . TYR A 1 194 ? 33.688 30.456 44.903 1.00 18.92 194 TYR A O 1
ATOM 1529 N N . ASP A 1 195 ? 33.081 32.604 45.111 1.00 18.22 195 ASP A N 1
ATOM 1530 C CA . ASP A 1 195 ? 33.476 32.956 43.756 1.00 17.68 195 ASP A CA 1
ATOM 1531 C C . ASP A 1 195 ? 34.973 33.092 43.561 1.00 18.85 195 ASP A C 1
ATOM 1532 O O . ASP A 1 195 ? 35.490 32.902 42.428 1.00 17.82 195 ASP A O 1
ATOM 1537 N N . ALA A 1 196 ? 35.680 33.449 44.658 1.00 19.22 196 ALA A N 1
ATOM 1538 C CA . ALA A 1 196 ? 37.080 33.876 44.581 1.00 19.52 196 ALA A CA 1
ATOM 1539 C C . ALA A 1 196 ? 37.997 32.889 43.797 1.00 19.43 196 ALA A C 1
ATOM 1540 O O . ALA A 1 196 ? 38.851 33.341 43.022 1.00 19.03 196 ALA A O 1
ATOM 1542 N N . PRO A 1 197 ? 37.814 31.560 43.965 1.00 18.01 197 PRO A N 1
ATOM 1543 C CA . PRO A 1 197 ? 38.719 30.665 43.261 1.00 17.62 197 PRO A CA 1
ATOM 1544 C C . PRO A 1 197 ? 38.573 30.656 41.732 1.00 18.55 197 PRO A C 1
ATOM 1545 O O . PRO A 1 197 ? 39.503 30.233 41.038 1.00 19.92 197 PRO A O 1
ATOM 1549 N N . PHE A 1 198 ? 37.471 31.163 41.224 1.00 17.86 198 PHE A N 1
ATOM 1550 C CA . PHE A 1 198 ? 37.024 30.906 39.878 1.00 19.63 198 PHE A CA 1
ATOM 1551 C C . PHE A 1 198 ? 36.840 32.179 39.005 1.00 21.24 198 PHE A C 1
ATOM 1552 O O . PHE A 1 198 ? 35.698 32.597 38.688 1.00 23.73 198 PHE A O 1
ATOM 1560 N N . PRO A 1 199 ? 37.954 32.781 38.587 1.00 21.53 199 PRO A N 1
ATOM 1561 C CA . PRO A 1 199 ? 37.798 34.009 37.784 1.00 22.84 199 PRO A CA 1
ATOM 1562 C C . PRO A 1 199 ? 37.086 33.819 36.432 1.00 23.00 199 PRO A C 1
ATOM 1563 O O . PRO A 1 199 ? 36.628 34.782 35.869 1.00 25.48 199 PRO A O 1
ATOM 1567 N N . GLY A 1 200 ? 37.010 32.602 35.940 1.00 20.92 200 GLY A N 1
ATOM 1568 C CA . GLY A 1 200 ? 36.405 32.325 34.644 1.00 22.63 200 GLY A CA 1
ATOM 1569 C C . GLY A 1 200 ? 36.196 30.839 34.443 1.00 21.78 200 GLY A C 1
ATOM 1570 O O . GLY A 1 200 ? 36.578 30.030 35.335 1.00 19.92 200 GLY A O 1
ATOM 1571 N N . PRO A 1 201 ? 35.543 30.482 33.331 1.00 22.37 201 PRO A N 1
ATOM 1572 C CA . PRO A 1 201 ? 35.117 29.109 33.099 1.00 23.14 201 PRO A CA 1
ATOM 1573 C C . PRO A 1 201 ? 36.259 28.128 32.997 1.00 22.06 201 PRO A C 1
ATOM 1574 O O . PRO A 1 201 ? 36.090 26.953 33.278 1.00 26.52 201 PRO A O 1
ATOM 1578 N N . GLU A 1 202 ? 37.420 28.556 32.561 1.00 22.88 202 GLU A N 1
ATOM 1579 C CA . GLU A 1 202 ? 38.615 27.673 32.469 1.00 21.55 202 GLU A CA 1
ATOM 1580 C C . GLU A 1 202 ? 39.138 27.187 33.876 1.00 21.65 202 GLU A C 1
ATOM 1581 O O . GLU A 1 202 ? 39.890 26.144 33.990 1.00 20.34 202 GLU A O 1
ATOM 1587 N N . PHE A 1 203 ? 38.692 27.906 34.913 1.00 17.01 203 PHE A N 1
ATOM 1588 C CA . PHE A 1 203 ? 39.016 27.536 36.317 1.00 18.08 203 PHE A CA 1
ATOM 1589 C C . PHE A 1 203 ? 38.051 26.527 36.957 1.00 17.07 203 PHE A C 1
ATOM 1590 O O . PHE A 1 203 ? 38.320 26.074 38.071 1.00 18.12 203 PHE A O 1
ATOM 1598 N N . LYS A 1 204 ? 36.995 26.143 36.241 1.00 17.89 204 LYS A N 1
ATOM 1599 C CA . LYS A 1 204 ? 35.897 25.400 36.823 1.00 18.50 204 LYS A CA 1
ATOM 1600 C C . LYS A 1 204 ? 35.793 23.940 36.303 1.00 18.99 204 LYS A C 1
ATOM 1601 O O . LYS A 1 204 ? 34.733 23.300 36.439 1.00 19.31 204 LYS A O 1
ATOM 1607 N N . ALA A 1 205 ? 36.858 23.413 35.721 1.00 19.56 205 ALA A N 1
ATOM 1608 C 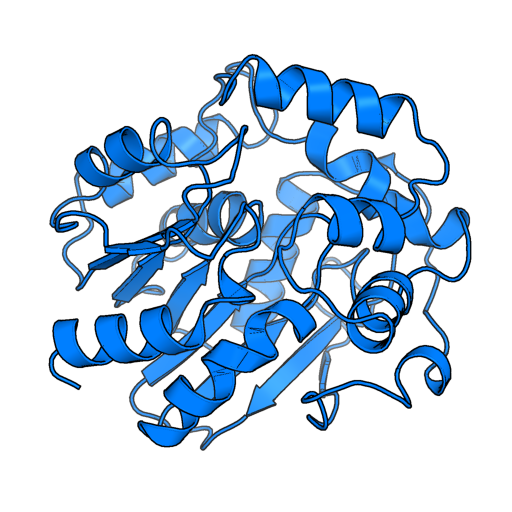CA . ALA A 1 205 ? 36.845 22.006 35.252 1.00 19.43 205 ALA A CA 1
ATOM 1609 C C . ALA A 1 205 ? 36.485 21.003 36.412 1.00 18.31 205 ALA A C 1
ATOM 1610 O O . ALA A 1 205 ? 35.662 20.147 36.246 1.00 19.73 205 ALA A O 1
ATOM 1612 N N . GLY A 1 206 ? 37.057 21.173 37.599 1.00 17.48 206 GLY A N 1
ATOM 1613 C CA . GLY A 1 206 ? 36.767 20.309 38.729 1.00 16.13 206 GLY A CA 1
ATOM 1614 C C . GLY A 1 206 ? 35.410 20.554 39.295 1.00 15.71 206 GLY A C 1
ATOM 1615 O O . GLY A 1 206 ? 34.732 19.611 39.689 1.00 16.16 206 GLY A O 1
ATOM 1616 N N . VAL A 1 207 ? 34.962 21.815 39.266 1.00 15.95 207 VAL A N 1
ATOM 1617 C CA . VAL A 1 207 ? 33.620 22.170 39.693 1.00 15.35 207 VAL A CA 1
ATOM 1618 C C . VAL A 1 207 ? 32.604 21.479 38.757 1.00 16.61 207 VAL A C 1
ATOM 1619 O O . VAL A 1 207 ? 31.632 20.860 39.212 1.00 17.48 207 VAL A O 1
ATOM 1623 N N . ARG A 1 208 ? 32.883 21.462 37.463 1.00 18.25 208 ARG A N 1
ATOM 1624 C CA . ARG A 1 208 ? 31.946 20.880 36.490 1.00 19.51 208 ARG A CA 1
ATOM 1625 C C . ARG A 1 208 ? 31.849 19.358 36.634 1.00 19.43 208 ARG A C 1
ATOM 1626 O O . ARG A 1 208 ? 30.746 18.784 36.619 1.00 20.59 208 ARG A O 1
ATOM 1634 N N . ARG A 1 209 ? 32.994 18.714 36.802 1.00 18.82 209 ARG A N 1
ATOM 1635 C CA . ARG A 1 209 ? 33.087 17.250 36.770 1.00 19.88 209 ARG A CA 1
ATOM 1636 C C . ARG A 1 209 ? 32.605 16.542 38.033 1.00 18.91 209 ARG A C 1
ATOM 1637 O O . ARG A 1 209 ? 32.140 15.394 37.936 1.00 18.31 209 ARG A O 1
ATOM 1645 N N . PHE A 1 210 ? 32.606 17.222 39.174 1.00 18.99 210 PHE A N 1
ATOM 1646 C CA . PHE A 1 210 ? 32.416 16.498 40.455 1.00 17.05 210 PHE A CA 1
ATOM 1647 C C . PHE A 1 210 ? 31.146 15.686 40.544 1.00 18.12 210 PHE A C 1
ATOM 1648 O O . PHE A 1 210 ? 31.193 14.581 41.033 1.00 18.73 210 PHE A O 1
ATOM 1656 N N . PRO A 1 211 ? 29.996 16.266 40.192 1.00 17.98 211 PRO A N 1
ATOM 1657 C CA . PRO A 1 211 ? 28.765 15.554 40.392 1.00 18.20 211 PRO A CA 1
ATOM 1658 C C . PRO A 1 211 ? 28.683 14.307 39.492 1.00 18.44 211 PRO A C 1
ATOM 1659 O O . PRO A 1 211 ? 28.026 13.344 39.835 1.00 20.76 211 PRO A O 1
ATOM 1663 N N . ALA A 1 212 ? 29.283 14.403 38.320 1.00 18.89 212 ALA A N 1
ATOM 1664 C CA . ALA A 1 212 ? 29.316 13.355 37.339 1.00 20.38 212 ALA A CA 1
ATOM 1665 C C . ALA A 1 212 ? 30.164 12.191 37.753 1.00 19.43 212 ALA A C 1
ATOM 1666 O O . ALA A 1 212 ? 30.108 11.142 37.107 1.00 20.63 212 ALA A O 1
ATOM 1668 N N . ILE A 1 213 ? 31.030 12.383 38.720 1.00 19.12 213 ILE A N 1
ATOM 1669 C CA . ILE A 1 213 ? 31.875 11.277 39.130 1.00 19.54 213 ILE A CA 1
ATOM 1670 C C . ILE A 1 213 ? 31.478 10.663 40.481 1.00 18.63 213 ILE A C 1
ATOM 1671 O O . ILE A 1 213 ? 32.166 9.785 40.987 1.00 19.84 213 ILE A O 1
ATOM 1676 N N . VAL A 1 214 ? 30.382 11.110 41.086 1.00 18.38 214 VAL A N 1
ATOM 1677 C CA . VAL A 1 214 ? 29.820 10.389 42.227 1.00 18.03 214 VAL A CA 1
ATOM 1678 C C . VAL A 1 214 ? 29.381 8.994 41.750 1.00 19.04 214 VAL A C 1
ATOM 1679 O O . VAL A 1 214 ? 28.603 8.887 40.817 1.00 20.42 214 VAL A O 1
ATOM 1683 N N . PRO A 1 215 ? 29.860 7.918 42.382 1.00 20.43 215 PRO A N 1
ATOM 1684 C CA . PRO A 1 215 ? 29.551 6.562 41.882 1.00 22.81 215 PRO A CA 1
ATOM 1685 C C . PRO A 1 215 ? 28.171 6.114 42.274 1.00 21.55 215 PRO A C 1
ATOM 1686 O O . PRO A 1 215 ? 27.961 5.707 43.424 1.00 21.87 215 PRO A O 1
ATOM 1690 N N . ILE A 1 216 ? 27.252 6.260 41.346 1.00 21.42 216 ILE A N 1
ATOM 1691 C CA . ILE A 1 216 ? 25.851 6.030 41.603 1.00 22.05 216 ILE A CA 1
ATOM 1692 C C . ILE A 1 216 ? 25.266 4.871 40.797 1.00 23.71 216 ILE A C 1
ATOM 1693 O O . ILE A 1 216 ? 24.061 4.605 40.898 1.00 24.81 216 ILE A O 1
ATOM 1698 N N . THR A 1 217 ? 26.111 4.154 40.032 1.00 24.20 217 THR A N 1
ATOM 1699 C CA . THR A 1 217 ? 25.767 2.830 39.566 1.00 25.45 217 THR A CA 1
ATOM 1700 C C . THR A 1 217 ? 26.924 1.894 39.977 1.00 26.74 217 THR A C 1
ATOM 1701 O O . THR A 1 217 ? 28.059 2.326 40.199 1.00 26.80 217 THR A O 1
ATOM 1705 N N . PRO A 1 218 ? 26.630 0.618 40.102 1.00 27.57 218 PRO A N 1
ATOM 1706 C CA . PRO A 1 218 ? 27.503 -0.252 40.893 1.00 29.55 218 PRO A CA 1
ATOM 1707 C C . PRO A 1 218 ? 28.920 -0.355 40.351 1.00 29.79 218 PRO A C 1
ATOM 1708 O O . PRO A 1 218 ? 29.810 -0.749 41.097 1.00 30.74 218 PRO A O 1
ATOM 1712 N N . ASP A 1 219 ? 29.103 -0.106 39.061 1.00 30.08 219 ASP A N 1
ATOM 1713 C CA . ASP A 1 219 ? 30.377 -0.322 38.408 1.00 32.27 219 ASP A CA 1
ATOM 1714 C C . ASP A 1 219 ? 31.099 1.013 38.044 1.00 32.19 219 ASP A C 1
ATOM 1715 O O . ASP A 1 219 ? 32.153 0.971 37.434 1.00 32.44 219 ASP A O 1
ATOM 1720 N N . MET A 1 220 ? 30.602 2.187 38.483 1.00 29.64 220 MET A N 1
ATOM 1721 C CA . MET A 1 220 ? 31.386 3.419 38.300 1.00 28.68 220 MET A CA 1
ATOM 1722 C C . MET A 1 220 ? 32.642 3.421 39.175 1.00 26.79 220 MET A C 1
ATOM 1723 O O . MET A 1 220 ? 32.694 2.746 40.218 1.00 24.54 220 MET A O 1
ATOM 1728 N N . GLU A 1 221 ? 33.633 4.193 38.778 1.00 25.19 221 GLU A N 1
ATOM 1729 C CA . GLU A 1 221 ? 34.893 4.212 39.550 1.00 26.52 221 GLU A CA 1
ATOM 1730 C C . GLU A 1 221 ? 34.607 4.716 40.945 1.00 24.36 221 GLU A C 1
ATOM 1731 O O . GLU A 1 221 ? 33.921 5.730 41.115 1.00 23.43 221 GLU A O 1
ATOM 1737 N N . GLY A 1 222 ? 35.101 3.988 41.937 1.00 24.01 222 GLY A N 1
ATOM 1738 C CA . GLY A 1 222 ? 34.992 4.380 43.333 1.00 23.10 222 GLY A CA 1
ATOM 1739 C C . GLY A 1 222 ? 33.929 3.619 44.073 1.00 22.74 222 GLY A C 1
ATOM 1740 O O . GLY A 1 222 ? 33.978 3.605 45.300 1.00 23.94 222 GLY A O 1
ATOM 1741 N N . ALA A 1 223 ? 32.967 3.029 43.356 1.00 21.97 223 ALA A N 1
ATOM 1742 C CA . ALA A 1 223 ? 31.826 2.311 43.971 1.00 23.41 223 ALA A CA 1
ATOM 1743 C C . ALA A 1 223 ? 32.288 1.174 44.818 1.00 24.07 223 ALA A C 1
ATOM 1744 O O . ALA A 1 223 ? 31.830 1.038 45.935 1.00 24.38 223 ALA A O 1
ATOM 1746 N N . GLU A 1 224 ? 33.180 0.341 44.299 1.00 25.07 224 GLU A N 1
ATOM 1747 C CA . GLU A 1 224 ? 33.661 -0.816 45.070 1.00 27.08 224 GLU A CA 1
ATOM 1748 C C . GLU A 1 224 ? 34.444 -0.388 46.297 1.00 25.96 224 GLU A C 1
ATOM 1749 O O . GLU A 1 224 ? 34.352 -1.016 47.338 1.00 26.32 224 GLU A O 1
ATOM 1755 N N . ILE A 1 225 ? 35.234 0.670 46.174 1.00 24.89 225 ILE A N 1
ATOM 1756 C CA . ILE A 1 225 ? 35.976 1.276 47.307 1.00 23.54 225 ILE A CA 1
ATOM 1757 C C . ILE A 1 225 ? 34.949 1.749 48.344 1.00 21.57 225 ILE A C 1
ATOM 1758 O O . ILE A 1 225 ? 35.108 1.494 49.518 1.00 20.91 225 ILE A O 1
ATOM 1763 N N . GLY A 1 226 ? 33.863 2.348 47.877 1.00 20.67 226 GLY A N 1
ATOM 1764 C CA . GLY A 1 226 ? 32.737 2.728 48.757 1.00 20.62 226 GLY A CA 1
ATOM 1765 C C . GLY A 1 226 ? 32.189 1.536 49.512 1.00 22.31 226 GLY A C 1
ATOM 1766 O O . GLY A 1 226 ? 31.916 1.631 50.726 1.00 21.71 226 GLY A O 1
ATOM 1767 N N . ARG A 1 227 ? 32.045 0.413 48.820 1.00 23.33 227 ARG A N 1
ATOM 1768 C CA . ARG A 1 227 ? 31.479 -0.772 49.477 1.00 26.49 227 ARG A CA 1
ATOM 1769 C C . ARG A 1 227 ? 32.447 -1.297 50.528 1.00 26.39 227 ARG A C 1
ATOM 1770 O O . ARG A 1 227 ? 32.022 -1.590 51.636 1.00 26.50 227 ARG A O 1
ATOM 1778 N N . GLN A 1 228 ? 33.732 -1.349 50.189 1.00 25.39 228 GLN A N 1
ATOM 1779 C CA . GLN A 1 228 ? 34.764 -1.657 51.165 1.00 25.29 228 GLN A CA 1
ATOM 1780 C C . GLN A 1 228 ? 34.739 -0.721 52.383 1.00 24.72 228 GLN A C 1
ATOM 1781 O O . GLN A 1 228 ? 34.852 -1.170 53.535 1.00 24.66 228 GLN A O 1
ATOM 1787 N N . ALA A 1 229 ? 34.561 0.574 52.143 1.00 22.97 229 ALA A N 1
ATOM 1788 C CA . ALA A 1 229 ? 34.521 1.518 53.223 1.00 23.96 229 ALA A CA 1
ATOM 1789 C C . ALA A 1 229 ? 33.304 1.266 54.079 1.00 23.88 229 ALA A C 1
ATOM 1790 O O . ALA A 1 229 ? 33.421 1.290 55.284 1.00 25.69 229 ALA A O 1
ATOM 1792 N N . MET A 1 230 ? 32.157 0.951 53.483 1.00 24.38 230 MET A N 1
ATOM 1793 C CA . MET A 1 230 ? 30.975 0.702 54.316 1.00 26.70 230 MET A CA 1
ATOM 1794 C C . MET A 1 230 ? 31.182 -0.513 55.217 1.00 26.57 230 MET A C 1
ATOM 1795 O O . MET A 1 230 ? 30.769 -0.531 56.372 1.00 29.12 230 MET A O 1
ATOM 1800 N N . SER A 1 231 ? 31.777 -1.549 54.662 1.00 26.77 231 SER A N 1
ATOM 1801 C CA . SER A 1 231 ? 32.229 -2.662 55.460 1.00 28.03 231 SER A CA 1
ATOM 1802 C C . SER A 1 231 ? 33.070 -2.242 56.685 1.00 28.05 231 SER A C 1
ATOM 1803 O O . SER A 1 231 ? 32.785 -2.683 57.786 1.00 29.66 231 SER A O 1
ATOM 1806 N N . PHE A 1 232 ? 34.058 -1.376 56.506 1.00 27.62 232 PHE A N 1
ATOM 1807 C CA . PHE A 1 232 ? 34.883 -0.898 57.640 1.00 27.83 232 PHE A CA 1
ATOM 1808 C C . PHE A 1 232 ? 34.042 -0.199 58.716 1.00 26.81 232 PHE A C 1
ATOM 1809 O O . PHE A 1 232 ? 34.106 -0.533 59.918 1.00 28.12 232 PHE A O 1
ATOM 1817 N N . TRP A 1 233 ? 33.257 0.774 58.316 1.00 25.22 233 TRP A N 1
ATOM 1818 C CA . TRP A 1 233 ? 32.471 1.535 59.288 1.00 23.80 233 TRP A CA 1
ATOM 1819 C C . TRP A 1 233 ? 31.378 0.748 59.987 1.00 23.59 233 TRP A C 1
ATOM 1820 O O . TRP A 1 233 ? 31.004 1.104 61.113 1.00 23.55 233 TRP A O 1
ATOM 1831 N N . SER A 1 234 ? 30.844 -0.265 59.326 1.00 25.92 234 SER A N 1
ATOM 1832 C CA . SER A 1 234 ? 29.773 -1.082 59.850 1.00 25.94 234 SER A CA 1
ATOM 1833 C C . SER A 1 234 ? 30.313 -2.220 60.706 1.00 29.27 234 SER A C 1
ATOM 1834 O O . SER A 1 234 ? 29.593 -2.707 61.558 1.00 29.23 234 SER A O 1
ATOM 1837 N N . THR A 1 235 ? 31.533 -2.690 60.439 1.00 30.06 235 THR A N 1
ATOM 1838 C CA . THR A 1 235 ? 32.017 -3.885 61.098 1.00 31.68 235 THR A CA 1
ATOM 1839 C C . THR A 1 235 ? 33.378 -3.847 61.793 1.00 32.72 235 THR A C 1
ATOM 1840 O O . THR A 1 235 ? 33.731 -4.812 62.455 1.00 34.91 235 THR A O 1
ATOM 1844 N N . GLN A 1 236 ? 34.178 -2.818 61.558 1.00 32.32 236 GLN A N 1
ATOM 1845 C CA A GLN A 1 236 ? 35.506 -2.716 62.170 0.50 33.28 236 GLN A CA 1
ATOM 1846 C CA B GLN A 1 236 ? 35.528 -2.687 62.142 0.50 33.32 236 GLN A CA 1
ATOM 1847 C C . GLN A 1 236 ? 35.658 -1.425 63.018 1.00 32.68 236 GLN A C 1
ATOM 1848 O O . GLN A 1 236 ? 36.316 -1.427 64.043 1.00 33.28 236 GLN A O 1
ATOM 1859 N N . TRP A 1 237 ? 35.011 -0.344 62.609 1.00 30.83 237 TRP A N 1
ATOM 1860 C CA . TRP A 1 237 ? 35.112 0.929 63.305 1.00 30.19 237 TRP A CA 1
ATOM 1861 C C . TRP A 1 237 ? 34.614 0.832 64.753 1.00 30.85 237 TRP A C 1
ATOM 1862 O O . TRP A 1 237 ? 33.521 0.295 64.996 1.00 30.43 237 TRP A O 1
ATOM 1873 N N . SER A 1 238 ? 35.392 1.357 65.699 1.00 31.67 238 SER A N 1
ATOM 1874 C CA . SER A 1 238 ? 34.935 1.545 67.098 1.00 34.08 238 SER A CA 1
ATOM 1875 C C . SER A 1 238 ? 35.367 2.861 67.768 1.00 34.14 238 SER A C 1
ATOM 1876 O O . SER A 1 238 ? 35.288 2.970 68.980 1.00 35.54 238 SER A O 1
ATOM 1879 N N . GLY A 1 239 ? 35.729 3.877 66.978 1.00 31.79 239 GLY A N 1
ATOM 1880 C CA . GLY A 1 239 ? 36.064 5.193 67.525 1.00 31.12 239 GLY A CA 1
ATOM 1881 C C . GLY A 1 239 ? 34.872 6.088 67.877 1.00 30.57 239 GLY A C 1
ATOM 1882 O O . GLY A 1 239 ? 33.724 5.857 67.462 1.00 29.61 239 GLY A O 1
ATOM 1883 N N . PRO A 1 240 ? 35.130 7.135 68.656 1.00 30.43 240 PRO A N 1
ATOM 1884 C CA . PRO A 1 240 ? 34.091 8.113 68.922 1.00 29.66 240 PRO A CA 1
ATOM 1885 C C . PRO A 1 240 ? 33.487 8.750 67.621 1.00 27.34 240 PRO A C 1
ATOM 1886 O O . PRO A 1 240 ? 34.167 9.065 66.662 1.00 24.01 240 PRO A O 1
ATOM 1890 N N . THR A 1 241 ? 32.185 8.913 67.593 1.00 27.72 241 THR A N 1
ATOM 1891 C CA . THR A 1 241 ? 31.521 9.391 66.397 1.00 25.17 241 THR A CA 1
ATOM 1892 C C . THR A 1 241 ? 30.516 10.449 66.756 1.00 25.26 241 THR A C 1
ATOM 1893 O O . THR A 1 241 ? 29.821 10.304 67.723 1.00 23.99 241 THR A O 1
ATOM 1897 N N . PHE A 1 242 ? 30.446 11.518 65.958 1.00 22.67 242 PHE A N 1
ATOM 1898 C CA . PHE A 1 242 ? 29.408 12.524 66.134 1.00 20.96 242 PHE A CA 1
ATOM 1899 C C . PHE A 1 242 ? 28.9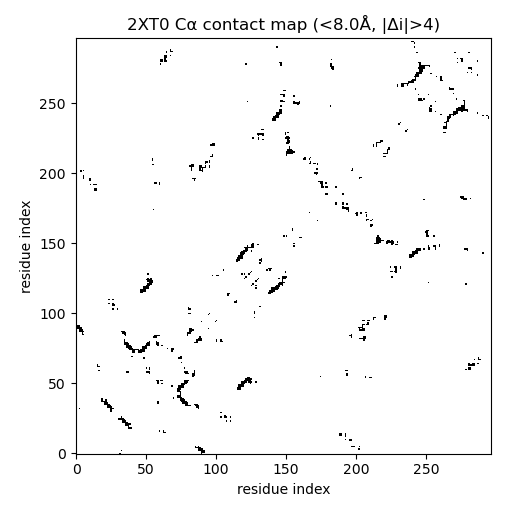50 12.846 64.753 1.00 19.09 242 PHE A C 1
ATOM 1900 O O . PHE A 1 242 ? 29.787 13.002 63.893 1.00 18.50 242 PHE A O 1
ATOM 1908 N N . MET A 1 243 ? 27.642 12.880 64.558 1.00 18.32 243 MET A N 1
ATOM 1909 C CA . MET A 1 243 ? 27.005 13.237 63.316 1.00 18.34 243 MET A CA 1
ATOM 1910 C C . MET A 1 243 ? 26.146 14.487 63.501 1.00 20.30 243 MET A C 1
ATOM 1911 O O . MET A 1 243 ? 25.356 14.584 64.455 1.00 22.40 243 MET A O 1
ATOM 1916 N N . ALA A 1 244 ? 26.281 15.429 62.555 1.00 19.97 244 ALA A N 1
ATOM 1917 C CA . ALA A 1 244 ? 25.392 16.570 62.442 1.00 21.22 244 ALA A CA 1
ATOM 1918 C C . ALA A 1 244 ? 24.876 16.721 61.057 1.00 21.57 244 ALA A C 1
ATOM 1919 O O . ALA A 1 244 ? 25.616 16.514 60.066 1.00 22.90 244 ALA A O 1
ATOM 1921 N N . VAL A 1 245 ? 23.591 17.088 60.954 1.00 23.51 245 VAL A N 1
ATOM 1922 C CA . VAL A 1 245 ? 22.943 17.174 59.679 1.00 23.74 245 VAL A CA 1
ATOM 1923 C C . VAL A 1 245 ? 22.270 18.544 59.529 1.00 24.01 245 VAL A C 1
ATOM 1924 O O . VAL A 1 245 ? 21.434 18.904 60.367 1.00 25.33 245 VAL A O 1
ATOM 1928 N N . GLY A 1 246 ? 22.592 19.276 58.455 1.00 21.45 246 GLY A N 1
ATOM 1929 C CA . GLY A 1 246 ? 21.869 20.463 58.110 1.00 22.68 246 GLY A CA 1
ATOM 1930 C C . GLY A 1 246 ? 20.557 20.099 57.480 1.00 23.14 246 GLY A C 1
ATOM 1931 O O . GLY A 1 246 ? 20.564 19.450 56.421 1.00 22.81 246 GLY A O 1
ATOM 1932 N N . ALA A 1 247 ? 19.442 20.495 58.147 1.00 22.06 247 ALA A N 1
ATOM 1933 C CA . ALA A 1 247 ? 18.126 20.021 57.839 1.00 23.28 247 ALA A CA 1
ATOM 1934 C C . ALA A 1 247 ? 17.605 20.530 56.511 1.00 23.74 247 ALA A C 1
ATOM 1935 O O . ALA A 1 247 ? 16.727 19.930 55.951 1.00 24.46 247 ALA A O 1
ATOM 1937 N N . GLN A 1 248 ? 18.104 21.648 56.010 1.00 24.28 248 GLN A N 1
ATOM 1938 C CA . GLN A 1 248 ? 17.485 22.263 54.815 1.00 27.27 248 GLN A CA 1
ATOM 1939 C C . GLN A 1 248 ? 18.116 21.717 53.504 1.00 28.85 248 GLN A C 1
ATOM 1940 O O . GLN A 1 248 ? 17.776 22.163 52.443 1.00 32.60 248 GLN A O 1
ATOM 1946 N N . ASP A 1 249 ? 19.010 20.760 53.591 1.00 28.48 249 ASP A N 1
ATOM 1947 C CA . ASP A 1 249 ? 19.579 20.078 52.416 1.00 28.64 249 ASP A CA 1
ATOM 1948 C C . ASP A 1 249 ? 18.571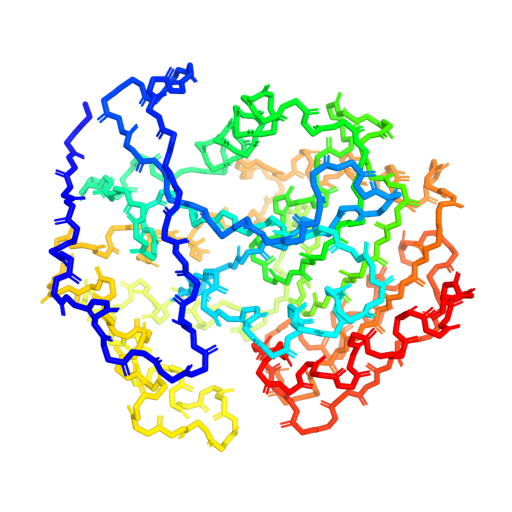 19.146 51.764 1.00 31.86 249 ASP A C 1
ATOM 1949 O O . ASP A 1 249 ? 18.165 18.202 52.407 1.00 32.45 249 ASP A O 1
ATOM 1954 N N . PRO A 1 250 ? 18.175 19.428 50.504 1.00 34.66 250 PRO A N 1
ATOM 1955 C CA . PRO A 1 250 ? 17.329 18.629 49.664 1.00 38.18 250 PRO A CA 1
ATOM 1956 C C . PRO A 1 250 ? 18.079 17.631 48.779 1.00 39.43 250 PRO A C 1
ATOM 1957 O O . PRO A 1 250 ? 17.564 17.281 47.729 1.00 41.09 250 PRO A O 1
ATOM 1961 N N . VAL A 1 251 ? 19.313 17.302 49.102 1.00 39.44 251 VAL A N 1
ATOM 1962 C CA . VAL A 1 251 ? 20.002 16.162 48.482 1.00 40.92 251 VAL A CA 1
ATOM 1963 C C . VAL A 1 251 ? 20.582 15.187 49.550 1.00 39.73 251 VAL A C 1
ATOM 1964 O O . VAL A 1 251 ? 20.135 14.025 49.685 1.00 41.48 251 VAL A O 1
ATOM 1968 N N . LEU A 1 252 ? 21.596 15.635 50.294 1.00 37.16 252 LEU A N 1
ATOM 1969 C CA . LEU A 1 252 ? 22.294 14.742 51.269 1.00 34.58 252 LEU A CA 1
ATOM 1970 C C . LEU A 1 252 ? 21.849 15.060 52.689 1.00 33.61 252 LEU A C 1
ATOM 1971 O O . LEU A 1 252 ? 22.657 15.102 53.581 1.00 32.83 252 LEU A O 1
ATOM 1976 N N . GLY A 1 253 ? 20.552 15.302 52.886 1.00 35.03 253 GLY A N 1
ATOM 1977 C CA . GLY A 1 253 ? 20.020 15.755 54.165 1.00 34.57 253 GLY A CA 1
ATOM 1978 C C . GLY A 1 253 ? 19.600 14.682 55.206 1.00 35.32 253 GLY A C 1
ATOM 1979 O O . GLY A 1 253 ? 20.097 13.548 55.220 1.00 34.92 253 GLY A O 1
ATOM 1980 N N . PRO A 1 254 ? 18.663 15.038 56.100 1.00 36.02 254 PRO A N 1
ATOM 1981 C CA . PRO A 1 254 ? 18.257 14.109 57.170 1.00 36.54 254 PRO A CA 1
ATOM 1982 C C . PRO A 1 254 ? 18.022 12.619 56.746 1.00 37.81 254 PRO A C 1
ATOM 1983 O O . PRO A 1 254 ? 18.588 11.688 57.383 1.00 37.04 254 PRO A O 1
ATOM 1987 N N . GLU A 1 255 ? 17.220 12.418 55.703 1.00 38.88 255 GLU A N 1
ATOM 1988 C CA A GLU A 1 255 ? 16.953 11.146 55.027 0.50 40.29 255 GLU A CA 1
ATOM 1989 C CA B GLU A 1 255 ? 16.932 11.024 55.289 0.50 40.24 255 GLU A CA 1
ATOM 1990 C C . GLU A 1 255 ? 18.174 10.199 54.881 1.00 38.77 255 GLU A C 1
ATOM 1991 O O . GLU A 1 255 ? 18.288 9.083 55.392 1.00 41.01 255 GLU A O 1
ATOM 2002 N N . VAL A 1 256 ? 19.110 10.696 54.079 1.00 36.91 256 VAL A N 1
ATOM 2003 C CA . VAL A 1 256 ? 20.308 9.963 53.640 1.00 34.26 256 VAL A CA 1
ATOM 2004 C C . VAL A 1 256 ? 21.212 9.757 54.864 1.00 31.82 256 VAL A C 1
ATOM 2005 O O . VAL A 1 256 ? 21.868 8.719 55.022 1.00 29.15 256 VAL A O 1
ATOM 2009 N N . MET A 1 257 ? 21.198 10.756 55.759 1.00 28.87 257 MET A N 1
ATOM 2010 C CA . MET A 1 257 ? 22.046 10.762 56.928 1.00 26.28 257 MET A CA 1
ATOM 2011 C C . MET A 1 257 ? 21.597 9.805 58.057 1.00 27.04 257 MET A C 1
ATOM 2012 O O . MET A 1 257 ? 22.411 9.221 58.705 1.00 25.45 257 MET A O 1
ATOM 2017 N N . GLY A 1 258 ? 20.312 9.640 58.258 1.00 29.39 258 GLY A N 1
ATOM 2018 C CA . GLY A 1 258 ? 19.773 8.647 59.174 1.00 31.54 258 GLY A CA 1
ATOM 2019 C C . GLY A 1 258 ? 20.183 7.247 58.801 1.00 31.42 258 GLY A C 1
ATOM 2020 O O . GLY A 1 258 ? 20.455 6.415 59.661 1.00 30.95 258 GLY A O 1
ATOM 2021 N N . MET A 1 259 ? 20.232 6.980 57.500 1.00 31.64 259 MET A N 1
ATOM 2022 C CA . MET A 1 259 ? 20.700 5.679 57.026 1.00 32.29 259 MET A CA 1
ATOM 2023 C C . MET A 1 259 ? 22.205 5.499 57.272 1.00 29.66 259 MET A C 1
ATOM 2024 O O . MET A 1 259 ? 22.661 4.439 57.728 1.00 28.45 259 MET A O 1
ATOM 2029 N N . LEU A 1 260 ? 22.977 6.546 56.994 1.00 26.28 260 LEU A N 1
ATOM 2030 C CA . LEU A 1 260 ? 24.367 6.475 57.231 1.00 25.80 260 LEU A CA 1
ATOM 2031 C C . LEU A 1 260 ? 24.671 6.292 58.723 1.00 25.48 260 LEU A C 1
ATOM 2032 O O . LEU A 1 260 ? 25.644 5.573 59.092 1.00 26.02 260 LEU A O 1
ATOM 2037 N N . ARG A 1 261 ? 23.893 6.966 59.563 1.00 25.29 261 ARG A N 1
ATOM 2038 C CA . ARG A 1 261 ? 24.063 6.877 61.003 1.00 26.00 261 ARG A CA 1
ATOM 2039 C C . ARG A 1 261 ? 24.066 5.432 61.440 1.00 27.77 261 ARG A C 1
ATOM 2040 O O . ARG A 1 261 ? 24.970 4.981 62.161 1.00 27.55 261 ARG A O 1
ATOM 2048 N N . GLN A 1 262 ? 23.037 4.711 60.977 1.00 29.32 262 GLN A N 1
ATOM 2049 C CA . GLN A 1 262 ? 22.855 3.303 61.305 1.00 31.18 262 GLN A CA 1
ATOM 2050 C C . GLN A 1 262 ? 23.964 2.409 60.753 1.00 31.39 262 GLN A C 1
ATOM 2051 O O . GLN A 1 262 ? 24.327 1.429 61.406 1.00 33.67 262 GLN A O 1
ATOM 2057 N N . ALA A 1 263 ? 24.523 2.771 59.592 1.00 30.18 263 ALA A N 1
ATOM 2058 C CA . ALA A 1 263 ? 25.656 2.045 59.001 1.00 29.20 263 ALA A CA 1
ATOM 2059 C C . ALA A 1 263 ? 27.019 2.313 59.713 1.00 28.08 263 ALA A C 1
ATOM 2060 O O . ALA A 1 263 ? 27.936 1.536 59.545 1.00 29.35 263 ALA A O 1
ATOM 2062 N N . ILE A 1 264 ? 27.150 3.389 60.487 1.00 26.32 264 ILE A N 1
ATOM 2063 C CA . ILE A 1 264 ? 28.403 3.679 61.233 1.00 25.25 264 ILE A CA 1
ATOM 2064 C C . ILE A 1 264 ? 28.251 3.102 62.636 1.00 28.23 264 ILE A C 1
ATOM 2065 O O . ILE A 1 264 ? 27.405 3.559 63.425 1.00 27.16 264 ILE A O 1
ATOM 2070 N N . ARG A 1 265 ? 29.044 2.062 62.912 1.00 29.45 265 ARG A N 1
ATOM 2071 C CA . ARG A 1 265 ? 29.056 1.376 64.171 1.00 32.86 265 ARG A CA 1
ATOM 2072 C C . ARG A 1 265 ? 29.272 2.424 65.287 1.00 32.97 265 ARG A C 1
ATOM 2073 O O . ARG A 1 265 ? 30.189 3.242 65.201 1.00 30.48 265 ARG A O 1
ATOM 2081 N N . GLY A 1 266 ? 28.366 2.424 66.278 1.00 34.38 266 GLY A N 1
ATOM 2082 C CA . GLY A 1 266 ? 28.455 3.322 67.429 1.00 34.77 266 GLY A CA 1
ATOM 2083 C C . GLY A 1 266 ? 28.022 4.780 67.215 1.00 32.56 266 GLY A C 1
ATOM 2084 O O . GLY A 1 266 ? 28.063 5.574 68.169 1.00 33.46 266 GLY A O 1
ATOM 2085 N N . CYS A 1 267 ? 27.610 5.155 66.003 1.00 29.43 267 CYS A N 1
ATOM 2086 C CA . CYS A 1 267 ? 27.229 6.541 65.766 1.00 27.62 267 CYS A CA 1
ATOM 2087 C C . CYS A 1 267 ? 25.959 6.828 66.553 1.00 29.01 267 CYS A C 1
ATOM 2088 O O . CYS A 1 267 ? 24.954 6.115 66.420 1.00 27.75 267 CYS A O 1
ATOM 2091 N N . PRO A 1 268 ? 26.000 7.855 67.416 1.00 28.77 268 PRO A N 1
ATOM 2092 C CA . PRO A 1 268 ? 24.761 8.157 68.162 1.00 29.77 268 PRO A CA 1
ATOM 2093 C C . PRO A 1 268 ? 23.787 8.920 67.266 1.00 28.74 268 PRO A C 1
ATOM 2094 O O . PRO A 1 268 ? 24.114 9.247 66.086 1.00 26.61 268 PRO A O 1
ATOM 2098 N N . GLU A 1 269 ? 22.612 9.239 67.797 1.00 30.94 269 GLU A N 1
ATOM 2099 C CA . GLU A 1 269 ? 21.632 10.008 67.019 1.00 30.50 269 GLU A CA 1
ATOM 2100 C C . GLU A 1 269 ? 22.207 11.347 66.557 1.00 27.95 269 GLU A C 1
ATOM 2101 O O . GLU A 1 269 ? 22.970 12.012 67.266 1.00 24.54 269 GLU A O 1
ATOM 2107 N N . PRO A 1 270 ? 21.896 11.732 65.323 1.00 27.77 270 PRO A N 1
ATOM 2108 C CA . PRO A 1 270 ? 22.452 12.985 64.827 1.00 26.71 270 PRO A CA 1
ATOM 2109 C C . PRO A 1 270 ? 21.949 14.273 65.519 1.00 25.69 270 PRO A C 1
ATOM 2110 O O . PRO A 1 270 ? 20.773 14.387 65.953 1.00 26.28 270 PRO A O 1
ATOM 2114 N N . MET A 1 271 ? 22.850 15.244 65.614 1.00 24.65 271 MET A N 1
ATOM 2115 C CA . MET A 1 271 ? 22.457 16.591 65.937 1.00 26.02 271 MET A CA 1
ATOM 2116 C C . MET A 1 271 ? 21.803 17.162 64.643 1.00 24.66 271 MET A C 1
ATOM 2117 O O . MET A 1 271 ? 22.453 17.245 63.615 1.00 25.40 271 MET A O 1
ATOM 2122 N N . ILE A 1 272 ? 20.535 17.556 64.703 1.00 25.86 272 ILE A N 1
ATOM 2123 C CA . ILE A 1 272 ? 19.858 18.172 63.560 1.00 25.66 272 ILE A CA 1
ATOM 2124 C C . ILE A 1 272 ? 20.017 19.678 63.678 1.00 26.15 272 ILE A C 1
ATOM 2125 O O . ILE A 1 272 ? 19.603 20.249 64.689 1.00 26.75 272 ILE A O 1
ATOM 2130 N N . VAL A 1 273 ? 20.650 20.294 62.663 1.00 24.68 273 VAL A N 1
ATOM 2131 C CA . VAL A 1 273 ? 20.941 21.744 62.649 1.00 24.01 273 VAL A CA 1
ATOM 2132 C C . VAL A 1 273 ? 19.905 22.344 61.701 1.00 24.86 273 VAL A C 1
ATOM 2133 O O . VAL A 1 273 ? 20.122 22.419 60.492 1.00 24.07 273 VAL A O 1
ATOM 2137 N N . GLU A 1 274 ? 18.761 22.766 62.275 1.00 25.15 274 GLU A N 1
ATOM 2138 C CA . GLU A 1 274 ? 17.672 23.330 61.501 1.00 26.06 274 GLU A CA 1
ATOM 2139 C C . GLU A 1 274 ? 18.089 24.630 60.798 1.00 24.99 274 GLU A C 1
ATOM 2140 O O . GLU A 1 274 ? 17.501 24.975 59.806 1.00 24.93 274 GLU A O 1
ATOM 2146 N N . ALA A 1 275 ? 19.073 25.350 61.333 1.00 24.96 275 ALA A N 1
ATOM 2147 C CA . ALA A 1 275 ? 19.589 26.631 60.712 1.00 25.00 275 ALA A CA 1
ATOM 2148 C C . ALA A 1 275 ? 20.335 26.389 59.410 1.00 25.61 275 ALA A C 1
ATOM 2149 O O . ALA A 1 275 ? 20.361 27.262 58.545 1.00 28.87 275 ALA A O 1
ATOM 2151 N N . GLY A 1 276 ? 20.901 25.196 59.286 1.00 25.58 276 GLY A N 1
ATOM 2152 C CA . GLY A 1 276 ? 21.837 24.843 58.225 1.00 25.79 276 GLY A CA 1
ATOM 2153 C C . GLY A 1 276 ? 21.224 24.091 57.051 1.00 25.28 276 GLY A C 1
ATOM 2154 O O . GLY A 1 276 ? 20.169 23.457 57.164 1.00 23.92 276 GLY A O 1
ATOM 2155 N N . GLY A 1 277 ? 21.918 24.194 55.925 1.00 24.94 277 GLY A N 1
ATOM 2156 C CA . GLY A 1 277 ? 21.551 23.499 54.678 1.00 26.54 277 GLY A CA 1
ATOM 2157 C C . GLY A 1 277 ? 22.641 22.493 54.386 1.00 25.26 277 GLY A C 1
ATOM 2158 O O . GLY A 1 277 ? 23.364 22.039 55.298 1.00 25.98 277 GLY A O 1
ATOM 2159 N N . HIS A 1 278 ? 22.762 22.119 53.117 1.00 24.00 278 HIS A N 1
ATOM 2160 C CA . HIS A 1 278 ? 23.827 21.211 52.693 1.00 22.26 278 HIS A CA 1
ATOM 2161 C C . HIS A 1 278 ? 25.223 21.539 53.224 1.00 20.33 278 HIS A C 1
ATOM 2162 O O . HIS A 1 278 ? 25.933 20.643 53.692 1.00 18.73 278 HIS A O 1
ATOM 2169 N N . PHE A 1 279 ? 25.591 22.815 53.146 1.00 19.20 279 PHE A N 1
ATOM 2170 C CA . PHE A 1 279 ? 26.881 23.305 53.576 1.00 18.57 279 PHE A CA 1
ATOM 2171 C C . PHE A 1 279 ? 26.734 23.666 55.023 1.00 18.52 279 PHE A C 1
ATOM 2172 O O . PHE A 1 279 ? 26.884 24.846 55.383 1.00 21.09 279 PHE A O 1
ATOM 2180 N N . VAL A 1 280 ? 26.516 22.661 55.867 1.00 17.45 280 VAL A N 1
ATOM 2181 C CA . VAL A 1 280 ? 26.102 22.864 57.252 1.00 18.60 280 VAL A CA 1
ATOM 2182 C C . VAL A 1 280 ? 27.193 23.498 58.113 1.00 18.10 280 VAL A C 1
ATOM 2183 O O . VAL A 1 280 ? 26.878 24.113 59.153 1.00 17.44 280 VAL A O 1
ATOM 2187 N N . GLN A 1 281 ? 28.451 23.421 57.645 1.00 18.67 281 GLN A N 1
ATOM 2188 C CA . GLN A 1 281 ? 29.602 24.056 58.376 1.00 18.95 281 GLN A CA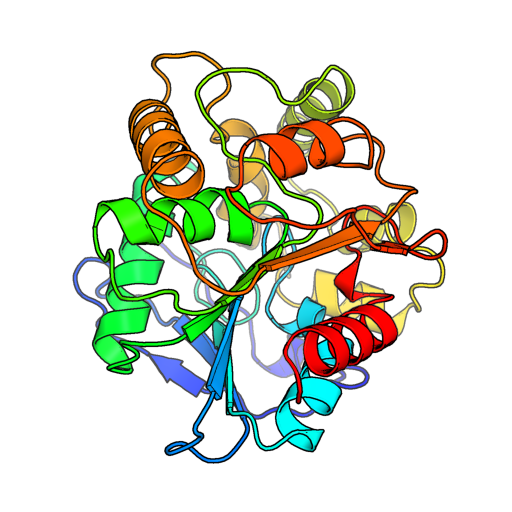 1
ATOM 2189 C C . GLN A 1 281 ? 29.435 25.571 58.481 1.00 19.32 281 GLN A C 1
ATOM 2190 O O . GLN A 1 281 ? 30.024 26.253 59.349 1.00 20.40 281 GLN A O 1
ATOM 2196 N N . GLU A 1 282 ? 28.596 26.125 57.603 1.00 19.53 282 GLU A N 1
ATOM 2197 C CA . GLU A 1 282 ? 28.229 27.546 57.691 1.00 20.09 282 GLU A CA 1
ATOM 2198 C C . GLU A 1 282 ? 27.434 27.889 58.976 1.00 21.28 282 GLU A C 1
ATOM 2199 O O . GLU A 1 282 ? 27.413 29.029 59.435 1.00 22.65 282 GLU A O 1
ATOM 2205 N N . HIS A 1 283 ? 26.781 26.892 59.558 1.00 20.29 283 HIS A N 1
AT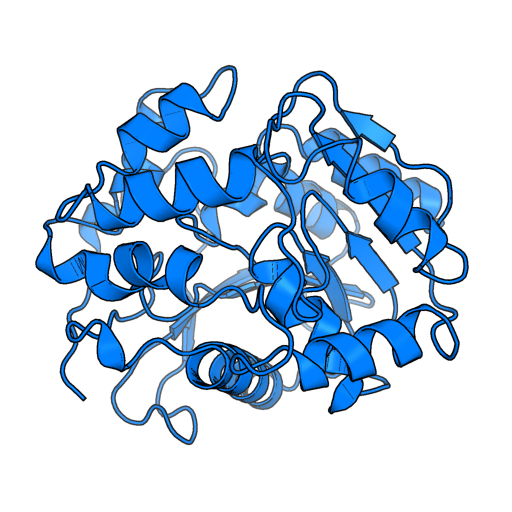OM 2206 C CA . HIS A 1 283 ? 26.085 27.008 60.802 1.00 20.78 283 HIS A CA 1
ATOM 2207 C C . HIS A 1 283 ? 26.772 26.019 61.765 1.00 19.88 283 HIS A C 1
ATOM 2208 O O . HIS A 1 283 ? 26.160 25.345 62.546 1.00 20.52 283 HIS A O 1
ATOM 2215 N N . GLY A 1 284 ? 28.092 25.934 61.680 1.00 20.10 284 GLY A N 1
ATOM 2216 C CA . GLY A 1 284 ? 28.809 24.784 62.238 1.00 19.16 284 GLY A CA 1
ATOM 2217 C C . GLY A 1 284 ? 29.498 25.014 63.561 1.00 19.66 284 GLY A C 1
ATOM 2218 O O . GLY A 1 284 ? 29.979 24.080 64.165 1.00 18.67 284 GLY A O 1
ATOM 2219 N N . GLU A 1 285 ? 29.506 26.252 64.045 1.00 21.51 285 GLU A N 1
ATOM 2220 C CA . GLU A 1 285 ? 30.099 26.535 65.366 1.00 20.10 285 GLU A CA 1
ATOM 2221 C C . GLU A 1 285 ? 29.474 25.629 66.448 1.00 20.59 285 GLU A C 1
ATOM 2222 O O . GLU A 1 285 ? 30.167 24.956 67.188 1.00 20.86 285 GLU A O 1
ATOM 2228 N N . PRO A 1 286 ? 28.147 25.562 66.518 1.00 20.07 286 PRO A N 1
ATOM 2229 C CA . PRO A 1 286 ? 27.509 24.645 67.486 1.00 20.30 286 PRO A CA 1
ATOM 2230 C C . PRO A 1 286 ? 27.787 23.182 67.249 1.00 19.07 286 PRO A C 1
ATOM 2231 O O . PRO A 1 286 ? 27.819 22.431 68.207 1.00 20.77 286 PRO A O 1
ATOM 2235 N N . ILE A 1 287 ? 27.970 22.770 65.987 1.00 20.17 287 ILE A N 1
ATOM 2236 C CA . ILE A 1 287 ? 28.404 21.399 65.645 1.00 20.05 287 ILE A CA 1
ATOM 2237 C C . ILE A 1 287 ? 29.746 21.078 66.284 1.00 21.01 287 ILE A C 1
ATOM 2238 O O . ILE A 1 287 ? 29.899 20.042 66.934 1.00 22.80 287 ILE A O 1
ATOM 2243 N N . ALA A 1 288 ? 30.727 21.985 66.139 1.00 20.90 288 ALA A N 1
ATOM 2244 C CA . ALA A 1 288 ? 32.060 21.754 66.692 1.00 19.52 288 ALA A CA 1
ATOM 2245 C C . ALA A 1 288 ? 32.014 21.708 68.200 1.00 20.27 288 ALA A C 1
ATOM 2246 O O . ALA A 1 288 ? 32.722 20.896 68.804 1.00 18.82 288 ALA A O 1
ATOM 2248 N N . ARG A 1 289 ? 31.234 22.592 68.822 1.00 19.78 289 ARG A N 1
ATOM 2249 C CA . ARG A 1 289 ? 31.154 22.573 70.294 1.00 21.08 289 ARG A CA 1
ATOM 2250 C C . ARG A 1 289 ? 30.514 21.310 70.821 1.00 20.90 289 ARG A C 1
ATOM 2251 O O . ARG A 1 289 ? 30.953 20.764 71.839 1.00 19.80 289 ARG A O 1
ATOM 2259 N N . ALA A 1 290 ? 29.492 20.832 70.107 1.00 19.54 290 ALA A N 1
ATOM 2260 C CA . ALA A 1 290 ? 28.716 19.662 70.576 1.00 21.11 290 ALA A CA 1
ATOM 2261 C C . ALA A 1 290 ? 29.533 18.372 70.374 1.00 20.96 290 ALA A C 1
ATOM 2262 O O . ALA A 1 290 ? 29.517 17.490 71.246 1.00 21.92 290 ALA A O 1
ATOM 2264 N N . ALA A 1 291 ? 30.246 18.287 69.247 1.00 20.45 291 ALA A N 1
ATOM 2265 C CA . ALA A 1 291 ? 31.203 17.182 68.983 1.00 21.26 291 ALA A CA 1
ATOM 2266 C C . ALA A 1 291 ? 32.173 17.057 70.102 1.00 23.03 291 ALA A C 1
ATOM 2267 O O . ALA A 1 291 ? 32.397 15.951 70.635 1.00 25.07 291 ALA A O 1
ATOM 2269 N N . LEU A 1 292 ? 32.790 18.173 70.437 1.00 24.15 292 LEU A N 1
ATOM 2270 C CA . LEU A 1 292 ? 33.814 18.155 71.466 1.00 24.20 292 LEU A CA 1
ATOM 2271 C C . LEU A 1 292 ? 33.278 17.746 72.831 1.00 25.33 292 LEU A C 1
ATOM 2272 O O . LEU A 1 292 ? 33.941 16.958 73.542 1.00 25.94 292 LEU A O 1
ATOM 2277 N N . ALA A 1 293 ? 32.124 18.293 73.219 1.00 24.84 293 ALA A N 1
ATOM 2278 C CA . ALA A 1 293 ? 31.487 17.917 74.473 1.00 27.38 293 ALA A CA 1
ATOM 2279 C C . ALA A 1 293 ? 31.151 16.419 74.456 1.00 28.74 293 ALA A C 1
ATOM 2280 O O . ALA A 1 293 ? 31.357 15.769 75.460 1.00 31.50 293 ALA A O 1
ATOM 2282 N N . ALA A 1 294 ? 30.670 15.893 73.317 1.00 27.46 294 ALA A N 1
ATOM 2283 C CA . ALA A 1 294 ? 30.351 14.445 73.159 1.00 28.74 294 ALA A CA 1
ATOM 2284 C C . ALA A 1 294 ? 31.602 13.586 73.302 1.00 30.66 294 ALA A C 1
ATOM 2285 O O . ALA A 1 294 ? 31.535 12.512 73.901 1.00 31.77 294 ALA A O 1
ATOM 2287 N N . PHE A 1 295 ? 32.730 14.062 72.758 1.00 31.03 295 PHE A N 1
ATOM 2288 C CA . PHE A 1 295 ? 34.000 13.348 72.831 1.00 32.66 295 PHE A CA 1
ATOM 2289 C C . PHE A 1 295 ? 34.685 13.505 74.169 1.00 37.00 295 PHE A C 1
ATOM 2290 O O . PHE A 1 295 ? 35.755 12.955 74.354 1.00 37.17 295 PHE A O 1
ATOM 2298 N N . GLY A 1 296 ? 34.102 14.255 75.090 1.00 39.99 296 GLY A N 1
ATOM 2299 C CA . GLY A 1 296 ? 34.609 14.305 76.461 1.00 45.44 296 GLY A CA 1
ATOM 2300 C C . GLY A 1 296 ? 35.709 15.340 76.563 1.00 47.99 296 GLY A C 1
ATOM 2301 O O . GLY A 1 296 ? 36.579 15.279 77.455 1.00 51.51 296 GLY A O 1
ATOM 2302 N N . GLN A 1 297 ? 35.632 16.306 75.649 1.00 48.97 297 GLN A N 1
ATOM 2303 C CA . GLN A 1 297 ? 36.627 17.368 75.466 1.00 50.74 297 GLN A CA 1
ATOM 2304 C C . GLN A 1 297 ? 36.058 18.713 76.000 1.00 51.72 297 GLN A C 1
ATOM 2305 O O . GLN A 1 297 ? 35.700 19.665 75.304 1.00 50.98 297 GLN A O 1
#

Sequence (297 aa):
MEFVRTPDDRFADLPDFPYAPHYLEGLPGFEGLRMHYVDEGPRDAEHTFLCLHGEPSWSFLYRKMLPVFTAAGGRVVAPDLFGFGRSDKPTDDAVYTFGFHRRSLLAFLDALQLERVTLVCQDWGGILGLTLPVDRPQLVDRLIVMNTALAVGLSPGKGFESWRDFVANSPDLDVGKLMQRAIPGITDAEVAAYDAPFPGPEFKAGVRRFPAIVPITPDMEGAEIGRQAMSFWSTQQWSGPTFMAVGAQDPVLGPEEVMGMLRQAIRGCPEPMIVEAGGHFVQEHGEPIARAALAAFGQ